Protein AF-A0A957UE84-F1 (afdb_monomer_lite)

Sequence (310 aa):
LLVNVYIRGSLPEALAQALLPWVLWSARRVLTRPRPTGYVVVVALTLGGLALTHSLTLMLFVPYLAVYVAVIWWTNGHARPSLRWMLGALLAAMGISAFFWLPMLFDRQFLSDAAFATARFGWLPDNVWRWDNFLDPNFLYGYDFMRPVQLGLLQMLLAVAGFFVARRFDAEWLFFAISALGALGFIGAWSLPIWQSNEVLTVVQFPWRLLSVASLSLAMLTAGLALPVKRQPANWLIAAALIVLIVIAQRPRLAEIETFSDATVRVDAPMLAQAEVAKGVLTSDAASSVEEFRPRWAAGDLALEQQPQM

Radius of gyration: 23.24 Å; chains: 1; bounding box: 58×45×73 Å

Structure (mmCIF, N/CA/C/O backbone):
data_AF-A0A957UE84-F1
#
_entry.id   AF-A0A957UE84-F1
#
loop_
_atom_site.group_PDB
_atom_site.id
_atom_site.type_symbol
_atom_site.label_atom_id
_atom_site.label_alt_id
_atom_site.label_comp_id
_atom_site.label_asym_id
_atom_site.label_entity_id
_atom_site.label_seq_id
_atom_site.pdbx_PDB_ins_code
_atom_site.Cartn_x
_atom_site.Cartn_y
_atom_site.Cartn_z
_atom_site.occupancy
_atom_site.B_iso_or_equiv
_atom_site.auth_seq_id
_atom_site.auth_comp_id
_atom_site.auth_asym_id
_atom_site.auth_atom_id
_atom_site.pdbx_PDB_model_num
ATOM 1 N N . LEU A 1 1 ? 2.722 -9.138 -1.257 1.00 80.38 1 LEU A N 1
ATOM 2 C CA . LEU A 1 1 ? 3.892 -9.699 -0.545 1.00 80.38 1 LEU A CA 1
ATOM 3 C C . LEU A 1 1 ? 4.534 -10.852 -1.306 1.00 80.38 1 LEU A C 1
ATOM 5 O O . LEU A 1 1 ? 5.660 -10.681 -1.743 1.00 80.38 1 LEU A O 1
ATOM 9 N N . LEU A 1 2 ? 3.858 -11.985 -1.524 1.00 88.00 2 LEU A N 1
ATOM 10 C CA . LEU A 1 2 ? 4.511 -13.158 -2.126 1.00 88.00 2 LEU A CA 1
ATOM 11 C C . LEU A 1 2 ? 4.952 -12.950 -3.584 1.00 88.00 2 LEU A C 1
ATOM 13 O O . LEU A 1 2 ? 6.063 -13.335 -3.923 1.00 88.00 2 LEU A O 1
ATOM 17 N N . VAL A 1 3 ? 4.175 -12.229 -4.401 1.00 88.12 3 VAL A N 1
ATOM 18 C CA . VAL A 1 3 ? 4.611 -11.798 -5.748 1.00 88.12 3 VAL A CA 1
ATOM 19 C C . VAL A 1 3 ? 5.893 -10.955 -5.676 1.00 88.12 3 VAL A C 1
ATOM 21 O O . VAL A 1 3 ? 6.800 -11.125 -6.485 1.00 88.12 3 VAL A O 1
ATOM 24 N N . ASN A 1 4 ? 6.016 -10.081 -4.670 1.00 89.19 4 ASN A N 1
ATOM 25 C CA . ASN A 1 4 ? 7.204 -9.242 -4.509 1.00 89.19 4 ASN A CA 1
ATOM 26 C C . ASN A 1 4 ? 8.443 -10.073 -4.169 1.00 89.19 4 ASN A C 1
ATOM 28 O O . ASN A 1 4 ? 9.510 -9.768 -4.680 1.00 89.19 4 ASN A O 1
ATOM 32 N N . VAL A 1 5 ? 8.306 -11.130 -3.366 1.00 89.44 5 VAL A N 1
ATOM 33 C CA . VAL A 1 5 ? 9.432 -11.993 -2.980 1.00 89.44 5 VAL A CA 1
ATOM 34 C C . VAL A 1 5 ? 9.797 -12.975 -4.095 1.00 89.44 5 VAL A C 1
ATOM 36 O O . VAL A 1 5 ? 10.956 -13.036 -4.484 1.00 89.44 5 VAL A O 1
ATOM 39 N N . TYR A 1 6 ? 8.819 -13.716 -4.621 1.00 86.38 6 TYR A N 1
ATOM 40 C CA . TYR A 1 6 ? 9.075 -14.894 -5.458 1.00 86.38 6 TYR A CA 1
ATOM 41 C C . TYR A 1 6 ? 9.053 -14.629 -6.964 1.00 86.38 6 TYR A C 1
ATOM 43 O O . TYR A 1 6 ? 9.713 -15.351 -7.699 1.00 86.38 6 TYR A O 1
ATOM 51 N N . ILE A 1 7 ? 8.314 -13.618 -7.430 1.00 86.94 7 ILE A N 1
ATOM 52 C CA . ILE A 1 7 ? 8.243 -13.279 -8.862 1.00 86.94 7 ILE A CA 1
ATOM 53 C C . ILE A 1 7 ? 9.162 -12.107 -9.177 1.00 86.94 7 ILE A C 1
ATOM 55 O O . ILE A 1 7 ? 9.925 -12.134 -10.135 1.00 86.94 7 ILE A O 1
ATOM 59 N N . ARG A 1 8 ? 9.088 -11.049 -8.366 1.00 87.62 8 ARG A N 1
ATOM 60 C CA . ARG A 1 8 ? 9.762 -9.782 -8.673 1.00 87.62 8 ARG A CA 1
ATOM 61 C C . ARG A 1 8 ? 11.132 -9.618 -8.024 1.00 87.62 8 ARG A C 1
ATOM 63 O O . ARG A 1 8 ? 11.826 -8.675 -8.382 1.00 87.62 8 ARG A O 1
ATOM 70 N N . GLY A 1 9 ? 11.475 -10.416 -7.010 1.00 88.81 9 GLY A N 1
ATOM 71 C CA . GLY A 1 9 ? 12.673 -10.181 -6.191 1.00 88.81 9 GLY A CA 1
ATOM 72 C C . GLY A 1 9 ? 12.712 -8.795 -5.518 1.00 88.81 9 GLY A C 1
ATOM 73 O O . GLY A 1 9 ? 13.768 -8.315 -5.116 1.00 88.81 9 GLY A O 1
ATOM 74 N N . SER A 1 10 ? 11.565 -8.122 -5.385 1.00 91.56 10 SER A N 1
ATOM 75 C CA . SER A 1 10 ? 11.426 -6.781 -4.815 1.00 91.56 10 SER A CA 1
ATOM 76 C C . SER A 1 10 ? 11.352 -6.844 -3.286 1.00 91.56 10 SER A C 1
ATOM 78 O O . SER A 1 10 ? 10.321 -6.570 -2.662 1.00 91.56 10 SER A O 1
ATOM 80 N N . LEU A 1 11 ? 12.479 -7.215 -2.673 1.00 94.19 11 LEU A N 1
ATOM 81 C CA . LEU A 1 11 ? 12.649 -7.235 -1.217 1.00 94.19 11 LEU A CA 1
ATOM 82 C C . LEU A 1 11 ? 12.322 -5.887 -0.548 1.00 94.19 11 LEU A C 1
ATOM 84 O O . LEU A 1 11 ? 11.650 -5.913 0.487 1.00 94.19 11 LEU A O 1
ATOM 88 N N . PRO A 1 12 ? 12.695 -4.716 -1.116 1.00 94.69 12 PRO A N 1
ATOM 89 C CA . PRO A 1 12 ? 12.381 -3.440 -0.480 1.00 94.69 12 PRO A CA 1
ATOM 90 C C . PRO A 1 12 ? 10.869 -3.169 -0.416 1.00 94.69 12 PRO A C 1
ATOM 92 O O . PRO A 1 12 ? 10.359 -2.740 0.619 1.00 94.69 12 PRO A O 1
ATOM 95 N N . GLU A 1 13 ? 10.115 -3.508 -1.470 1.00 94.56 13 GLU A N 1
ATOM 96 C CA . GLU A 1 13 ? 8.652 -3.368 -1.480 1.00 94.56 13 GLU A CA 1
ATOM 97 C C . GLU A 1 13 ? 7.973 -4.367 -0.525 1.00 94.56 13 GLU A C 1
ATOM 99 O O . GLU A 1 13 ? 6.988 -4.028 0.135 1.00 94.56 13 GLU A O 1
ATOM 104 N N . ALA A 1 14 ? 8.501 -5.591 -0.409 1.00 94.56 14 ALA A N 1
ATOM 105 C CA . ALA A 1 14 ? 8.006 -6.585 0.545 1.00 94.56 14 ALA A CA 1
ATOM 106 C C . ALA A 1 14 ? 8.213 -6.142 2.006 1.00 94.56 14 ALA A C 1
ATOM 108 O O . ALA A 1 14 ? 7.286 -6.247 2.813 1.00 94.56 14 ALA A O 1
ATOM 109 N N . LEU A 1 15 ? 9.392 -5.602 2.333 1.00 95.69 15 LEU A N 1
ATOM 110 C CA . LEU A 1 15 ? 9.693 -5.070 3.664 1.00 95.69 15 LEU A CA 1
ATOM 111 C C . LEU A 1 15 ? 8.829 -3.843 3.984 1.00 95.69 15 LEU A C 1
ATOM 113 O O . LEU A 1 15 ? 8.244 -3.769 5.063 1.00 95.69 15 LEU A O 1
ATOM 117 N N . ALA A 1 16 ? 8.662 -2.935 3.021 1.00 96.50 16 ALA A N 1
ATOM 118 C CA . ALA A 1 16 ? 7.749 -1.803 3.133 1.00 96.50 16 ALA A CA 1
ATOM 119 C C . ALA A 1 16 ? 6.309 -2.250 3.445 1.00 96.50 16 ALA A C 1
ATOM 121 O O . ALA A 1 16 ? 5.672 -1.718 4.356 1.00 96.50 16 ALA A O 1
ATOM 122 N N . GLN A 1 17 ? 5.804 -3.275 2.748 1.00 95.00 17 GLN A N 1
ATOM 123 C CA . GLN A 1 17 ? 4.467 -3.823 2.995 1.00 95.00 17 GLN A CA 1
ATOM 124 C C . GLN A 1 17 ? 4.330 -4.410 4.413 1.00 95.00 17 GLN A C 1
ATOM 126 O O . GLN A 1 17 ? 3.284 -4.251 5.044 1.00 95.00 17 GLN A O 1
ATOM 131 N N . ALA A 1 18 ? 5.383 -5.041 4.943 1.00 95.12 18 ALA A N 1
ATOM 132 C CA . ALA A 1 18 ? 5.395 -5.584 6.303 1.00 95.12 18 ALA A CA 1
ATOM 133 C C . ALA A 1 18 ? 5.348 -4.498 7.397 1.00 95.12 18 ALA A C 1
ATOM 135 O O . ALA A 1 18 ? 4.885 -4.774 8.505 1.00 95.12 18 ALA A O 1
ATOM 136 N N . LEU A 1 19 ? 5.781 -3.266 7.100 1.00 97.38 19 LEU A N 1
ATOM 137 C CA . LEU A 1 19 ? 5.758 -2.138 8.040 1.00 97.38 19 LEU A CA 1
ATOM 138 C C . LEU A 1 19 ? 4.378 -1.471 8.162 1.00 97.38 19 LEU A C 1
ATOM 140 O O . LEU A 1 19 ? 4.070 -0.913 9.217 1.00 97.38 19 LEU A O 1
ATOM 144 N N . LEU A 1 20 ? 3.521 -1.549 7.137 1.00 97.56 20 LEU A N 1
ATOM 145 C CA . LEU A 1 20 ? 2.236 -0.826 7.105 1.00 97.56 20 LEU A CA 1
ATOM 146 C C . LEU A 1 20 ? 1.313 -1.107 8.312 1.00 97.56 20 LEU A C 1
ATOM 148 O O . LEU A 1 20 ? 0.784 -0.144 8.882 1.00 97.56 20 LEU A O 1
ATOM 152 N N . PRO A 1 21 ? 1.129 -2.368 8.772 1.00 97.38 21 PRO A N 1
ATOM 153 C CA . PRO A 1 21 ? 0.309 -2.650 9.952 1.00 97.38 21 PRO A CA 1
ATOM 154 C C . PRO A 1 21 ? 0.849 -1.983 11.223 1.00 97.38 21 PRO A C 1
ATOM 156 O O . PRO A 1 21 ? 0.071 -1.489 12.042 1.00 97.38 21 PRO A O 1
ATOM 159 N N . TRP A 1 22 ? 2.175 -1.928 11.379 1.00 98.12 22 TRP A N 1
ATOM 160 C CA . TRP A 1 22 ? 2.825 -1.314 12.538 1.00 98.12 22 TRP A CA 1
ATOM 161 C C . TRP A 1 22 ? 2.639 0.198 12.557 1.00 98.12 22 TRP A C 1
ATOM 163 O O . TRP A 1 22 ? 2.403 0.763 13.630 1.00 98.12 22 TRP A O 1
ATOM 173 N N . VAL A 1 23 ? 2.659 0.840 11.385 1.00 98.19 23 VAL A N 1
ATOM 174 C CA . VAL A 1 23 ? 2.350 2.268 11.267 1.00 98.19 23 VAL A CA 1
ATOM 175 C C . VAL A 1 23 ? 0.908 2.541 11.698 1.00 98.19 23 VAL A C 1
ATOM 177 O O . VAL A 1 23 ? 0.697 3.377 12.572 1.00 98.19 23 VAL A O 1
ATOM 180 N N . LEU A 1 24 ? -0.093 1.821 11.168 1.00 97.94 24 LEU A N 1
ATOM 181 C CA . LEU A 1 24 ? -1.496 2.058 11.557 1.00 97.94 24 LEU A CA 1
ATOM 182 C C . LEU A 1 24 ? -1.752 1.779 13.037 1.00 97.94 24 LEU A C 1
ATOM 184 O O . LEU A 1 24 ? -2.454 2.541 13.708 1.00 97.94 24 LEU A O 1
ATOM 188 N N . TRP A 1 25 ? -1.196 0.681 13.550 1.00 98.12 25 TRP A N 1
ATOM 189 C CA . TRP A 1 25 ? -1.349 0.303 14.948 1.00 98.12 25 TRP A CA 1
ATOM 190 C C . TRP A 1 25 ? -0.765 1.371 15.873 1.00 98.12 25 TRP A C 1
ATOM 192 O O . TRP A 1 25 ? -1.454 1.846 16.780 1.00 98.12 25 TRP A O 1
ATOM 202 N N . SER A 1 26 ? 0.482 1.781 15.636 1.00 98.44 26 SER A N 1
ATOM 203 C CA . SER A 1 26 ? 1.148 2.789 16.461 1.00 98.44 26 SER A CA 1
ATOM 204 C C . SER A 1 26 ? 0.497 4.164 16.301 1.00 98.44 26 SER A C 1
ATOM 206 O O . SER A 1 26 ? 0.241 4.822 17.309 1.00 98.44 26 SER A O 1
ATOM 208 N N . ALA A 1 27 ? 0.090 4.549 15.087 1.00 98.25 27 ALA A N 1
ATOM 209 C CA . ALA A 1 27 ? -0.622 5.800 14.846 1.00 98.25 27 ALA A CA 1
ATOM 210 C C . ALA A 1 27 ? -1.955 5.860 15.611 1.00 98.25 27 ALA A C 1
ATOM 212 O O . ALA A 1 27 ? -2.239 6.837 16.309 1.00 98.25 27 ALA A O 1
ATOM 213 N N . ARG A 1 28 ? -2.741 4.776 15.587 1.00 98.00 28 ARG A N 1
ATOM 214 C CA . ARG A 1 28 ? -3.966 4.672 16.395 1.00 98.00 28 ARG A CA 1
ATOM 215 C C . ARG A 1 28 ? -3.670 4.827 17.884 1.00 98.00 28 ARG A C 1
ATOM 217 O O . ARG A 1 28 ? -4.418 5.498 18.596 1.00 98.00 28 ARG A O 1
ATOM 224 N N . ARG A 1 29 ? -2.593 4.216 18.384 1.00 97.94 29 ARG A N 1
ATOM 225 C CA . ARG A 1 29 ? -2.194 4.329 19.797 1.00 97.94 29 ARG A CA 1
ATOM 226 C C . ARG A 1 29 ? -1.776 5.751 20.166 1.00 97.94 29 ARG A C 1
ATOM 228 O O . ARG A 1 29 ? -2.156 6.193 21.247 1.00 97.94 29 ARG A O 1
ATOM 235 N N . VAL A 1 30 ? -1.089 6.474 19.280 1.00 98.12 30 VAL A N 1
ATOM 236 C CA . VAL A 1 30 ? -0.771 7.900 19.474 1.00 98.12 30 VAL A CA 1
ATOM 237 C C . VAL A 1 30 ? -2.042 8.733 19.645 1.00 98.12 30 VAL A C 1
ATOM 239 O O . VAL A 1 30 ? -2.097 9.604 20.510 1.00 98.12 30 VAL A O 1
ATOM 242 N N . LEU A 1 31 ? -3.083 8.431 18.866 1.00 97.50 31 LEU A N 1
ATOM 243 C CA . LEU A 1 31 ? -4.334 9.191 18.883 1.00 97.50 31 LEU A CA 1
ATOM 244 C C . LEU A 1 31 ? -5.251 8.872 20.070 1.00 97.50 31 LEU A C 1
ATOM 246 O O . LEU A 1 31 ? -6.055 9.716 20.456 1.00 97.50 31 LEU A O 1
ATOM 250 N N . THR A 1 32 ? -5.142 7.669 20.641 1.00 96.44 32 THR A N 1
ATOM 251 C CA . THR A 1 32 ? -6.125 7.133 21.602 1.00 96.44 32 THR A CA 1
ATOM 252 C C . THR A 1 32 ? -5.588 6.923 23.016 1.00 96.44 32 THR A C 1
ATOM 254 O O . THR A 1 32 ? -6.375 6.768 23.950 1.00 96.44 32 THR A O 1
ATOM 257 N N . ARG A 1 33 ? -4.264 6.881 23.222 1.00 95.00 33 ARG A N 1
ATOM 258 C CA . ARG A 1 33 ? -3.672 6.651 24.550 1.00 95.00 33 ARG A CA 1
ATOM 259 C C . ARG A 1 33 ? -3.328 7.970 25.256 1.00 95.00 33 ARG A C 1
ATOM 261 O O . ARG A 1 33 ? -2.752 8.850 24.626 1.00 95.00 33 ARG A O 1
ATOM 268 N N . PRO A 1 34 ? -3.548 8.078 26.585 1.00 89.06 34 PRO A N 1
ATOM 269 C CA . PRO A 1 34 ? -3.196 9.281 27.351 1.00 89.06 34 PRO A CA 1
ATOM 270 C C . PRO A 1 34 ? -1.700 9.632 27.348 1.00 89.06 34 PRO A C 1
ATOM 272 O O . PRO A 1 34 ? -1.338 10.800 27.439 1.00 89.06 34 PRO A O 1
ATOM 275 N N . ARG A 1 35 ? -0.819 8.623 27.263 1.00 92.38 35 ARG A N 1
ATOM 276 C CA . ARG A 1 35 ? 0.645 8.784 27.236 1.00 92.38 35 ARG A CA 1
ATOM 277 C C . ARG A 1 35 ? 1.217 8.125 25.971 1.00 92.38 35 ARG A C 1
ATOM 279 O O . ARG A 1 35 ? 1.536 6.937 26.015 1.00 92.38 35 ARG A O 1
ATOM 286 N N . PRO A 1 36 ? 1.304 8.851 24.839 1.00 95.69 36 PRO A N 1
ATOM 287 C CA . PRO A 1 36 ? 1.620 8.253 23.543 1.00 95.69 36 PRO A CA 1
ATOM 288 C C . PRO A 1 36 ? 3.119 8.182 23.203 1.00 95.69 36 PRO A C 1
ATOM 290 O O . PRO A 1 36 ? 3.454 7.741 22.109 1.00 95.69 36 PRO A O 1
ATOM 293 N N . THR A 1 37 ? 4.025 8.594 24.098 1.00 94.75 37 THR A N 1
ATOM 294 C CA . THR A 1 37 ? 5.460 8.796 23.800 1.00 94.75 37 THR A CA 1
ATOM 295 C C . THR A 1 37 ? 6.145 7.582 23.170 1.00 94.75 37 THR A C 1
ATOM 297 O O . THR A 1 37 ? 6.804 7.723 22.145 1.00 94.75 37 THR A O 1
ATOM 300 N N . GLY A 1 38 ? 5.940 6.377 23.709 1.00 96.88 38 GLY A N 1
ATOM 301 C CA . GLY A 1 38 ? 6.498 5.155 23.115 1.00 96.88 38 GLY A CA 1
ATOM 302 C C . GLY A 1 38 ? 5.969 4.886 21.702 1.00 96.88 38 GLY A C 1
ATOM 303 O O . GLY A 1 38 ? 6.720 4.487 20.820 1.00 96.88 38 GLY A O 1
ATOM 304 N N . TYR A 1 39 ? 4.691 5.173 21.449 1.00 97.88 39 TYR A N 1
ATOM 305 C CA . TYR A 1 39 ? 4.081 4.973 20.133 1.00 97.88 39 TYR A CA 1
ATOM 306 C C . TYR A 1 39 ? 4.516 6.025 19.112 1.00 97.88 39 TYR A C 1
ATOM 308 O O . TYR A 1 39 ? 4.598 5.700 17.934 1.00 97.88 39 TYR A O 1
ATOM 316 N N . VAL A 1 40 ? 4.847 7.246 19.549 1.00 98.06 40 VAL A N 1
ATOM 317 C CA . VAL A 1 40 ? 5.462 8.277 18.693 1.00 98.06 40 VAL A CA 1
ATOM 318 C C . VAL A 1 40 ? 6.784 7.768 18.121 1.00 98.06 40 VAL A C 1
ATOM 320 O O . VAL A 1 40 ? 7.013 7.900 16.922 1.00 98.06 40 VAL A O 1
ATOM 323 N N . VAL A 1 41 ? 7.611 7.118 18.947 1.00 98.06 41 VAL A N 1
ATOM 324 C CA . VAL A 1 41 ? 8.867 6.499 18.494 1.00 98.06 41 VAL A CA 1
ATOM 325 C C . VAL A 1 41 ? 8.591 5.380 17.491 1.00 98.06 41 VAL A C 1
ATOM 327 O O . VAL A 1 41 ? 9.233 5.333 16.447 1.00 98.06 41 VAL A O 1
ATOM 330 N N . VAL A 1 42 ? 7.603 4.514 17.746 1.00 98.31 42 VAL A N 1
ATOM 331 C CA . VAL A 1 42 ? 7.256 3.443 16.794 1.00 98.31 42 VAL A CA 1
ATOM 332 C C . VAL A 1 42 ? 6.763 4.011 15.461 1.00 98.31 42 VAL A C 1
ATOM 334 O O . VAL A 1 42 ? 7.211 3.537 14.421 1.00 98.31 42 VAL A O 1
ATOM 337 N N . VAL A 1 43 ? 5.904 5.039 15.458 1.00 98.38 43 VAL A N 1
ATOM 338 C CA . VAL A 1 43 ? 5.479 5.718 14.219 1.00 98.38 43 VAL A CA 1
ATOM 339 C C . VAL A 1 43 ? 6.695 6.292 13.491 1.00 98.38 43 VAL A C 1
ATOM 341 O O . VAL A 1 43 ? 6.854 6.037 12.302 1.00 98.38 43 VAL A O 1
ATOM 344 N N . ALA A 1 44 ? 7.575 7.006 14.200 1.00 98.25 44 ALA A N 1
ATOM 345 C CA . ALA A 1 44 ? 8.762 7.621 13.612 1.00 98.25 44 ALA A CA 1
ATOM 346 C C . ALA A 1 44 ? 9.694 6.586 12.960 1.00 98.25 44 ALA A C 1
ATOM 348 O O . ALA A 1 44 ? 10.104 6.758 11.814 1.00 98.25 44 ALA A O 1
ATOM 349 N N . LEU A 1 45 ? 9.975 5.481 13.659 1.00 98.31 45 LEU A N 1
ATOM 350 C CA . LEU A 1 45 ? 10.844 4.412 13.163 1.00 98.31 45 LEU A CA 1
ATOM 351 C C . LEU A 1 45 ? 10.204 3.613 12.025 1.00 98.31 45 LEU A C 1
ATOM 353 O O . LEU A 1 45 ? 10.885 3.278 11.063 1.00 98.31 45 LEU A O 1
ATOM 357 N N . THR A 1 46 ? 8.907 3.312 12.103 1.00 97.88 46 THR A N 1
ATOM 358 C CA . THR A 1 46 ? 8.225 2.512 11.070 1.00 97.88 46 THR A CA 1
ATOM 359 C C . THR A 1 46 ? 7.946 3.316 9.803 1.00 97.88 46 THR A C 1
ATOM 361 O O . THR A 1 46 ? 8.136 2.781 8.716 1.00 97.88 46 THR A O 1
ATOM 364 N N . LEU A 1 47 ? 7.577 4.599 9.903 1.00 97.44 47 LEU A N 1
ATOM 365 C CA . LEU A 1 47 ? 7.454 5.484 8.737 1.00 97.44 47 LEU A CA 1
ATOM 366 C C . LEU A 1 47 ? 8.811 5.892 8.163 1.00 97.44 47 LEU A C 1
ATOM 368 O O . LEU A 1 47 ? 8.959 5.918 6.945 1.00 97.44 47 LEU A O 1
ATOM 372 N N . GLY A 1 48 ? 9.805 6.172 9.011 1.00 97.50 48 GLY A N 1
ATOM 373 C CA . GLY A 1 48 ? 11.178 6.406 8.562 1.00 97.50 48 GLY A CA 1
ATOM 374 C C . GLY A 1 48 ? 11.739 5.171 7.855 1.00 97.50 48 GLY A C 1
ATOM 375 O O . GLY A 1 48 ? 12.253 5.270 6.747 1.00 97.50 48 GLY A O 1
ATOM 376 N N . GLY A 1 49 ? 11.536 3.984 8.431 1.00 97.25 49 GLY A N 1
ATOM 377 C CA . GLY A 1 49 ? 11.862 2.709 7.796 1.00 97.25 49 GLY A CA 1
ATOM 378 C C . GLY A 1 49 ? 11.101 2.490 6.487 1.00 97.25 49 GLY A C 1
ATOM 379 O O . GLY A 1 49 ? 11.686 2.034 5.512 1.00 97.25 49 GLY A O 1
ATOM 380 N N . LEU A 1 50 ? 9.824 2.875 6.409 1.00 96.88 50 LEU A N 1
ATOM 381 C CA . LEU A 1 50 ? 9.053 2.812 5.165 1.00 96.88 50 LEU A CA 1
ATOM 382 C C . LEU A 1 50 ? 9.665 3.709 4.076 1.00 96.88 50 LEU A C 1
ATOM 384 O O . LEU A 1 50 ? 9.793 3.275 2.933 1.00 96.88 50 LEU A O 1
ATOM 388 N N . ALA A 1 51 ? 10.097 4.922 4.439 1.00 96.19 51 ALA A N 1
ATOM 389 C CA . ALA A 1 51 ? 10.782 5.844 3.532 1.00 96.19 51 ALA A CA 1
ATOM 390 C C . ALA A 1 51 ? 12.097 5.261 2.999 1.00 96.19 51 ALA A C 1
ATOM 392 O O . ALA A 1 51 ? 12.353 5.334 1.800 1.00 96.19 51 ALA A O 1
ATOM 393 N N . LEU A 1 52 ? 12.890 4.650 3.883 1.00 96.06 52 LEU A N 1
ATOM 394 C CA . LEU A 1 52 ? 14.191 4.057 3.556 1.00 96.06 52 LEU A CA 1
ATOM 395 C C . LEU A 1 52 ? 14.086 2.721 2.806 1.00 96.06 52 LEU A C 1
ATOM 397 O O . LEU A 1 52 ? 15.051 2.296 2.182 1.00 96.06 52 LEU A O 1
ATOM 401 N N . THR A 1 53 ? 12.938 2.044 2.877 1.00 95.62 53 THR A N 1
ATOM 402 C CA . THR A 1 53 ? 12.726 0.752 2.209 1.00 95.62 53 THR A CA 1
ATOM 403 C C . THR A 1 53 ? 12.099 0.921 0.838 1.00 95.62 53 THR A C 1
ATOM 405 O O . THR A 1 53 ? 12.605 0.373 -0.133 1.00 95.62 53 THR A O 1
ATOM 408 N N . HIS A 1 54 ? 11.004 1.672 0.716 1.00 95.31 54 HIS A N 1
ATOM 409 C CA . HIS A 1 54 ? 10.346 1.848 -0.576 1.00 95.31 54 HIS A CA 1
ATOM 410 C C . HIS A 1 54 ? 9.554 3.161 -0.627 1.00 95.31 54 HIS A C 1
ATOM 412 O O . HIS A 1 54 ? 8.384 3.224 -0.231 1.00 95.31 54 HIS A O 1
ATOM 418 N N . SER A 1 55 ? 10.179 4.207 -1.176 1.00 93.31 55 SER A N 1
ATOM 419 C CA . SER A 1 55 ? 9.609 5.560 -1.305 1.00 93.31 55 SER A CA 1
ATOM 420 C C . SER A 1 55 ? 8.269 5.584 -2.049 1.00 93.31 55 SER A C 1
ATOM 422 O O . SER A 1 55 ? 7.358 6.317 -1.668 1.00 93.31 55 SER A O 1
ATOM 424 N N . LEU A 1 56 ? 8.096 4.718 -3.050 1.00 93.94 56 LEU A N 1
ATOM 425 C CA . LEU A 1 56 ? 6.832 4.555 -3.770 1.00 93.94 56 LEU A CA 1
ATOM 426 C C . LEU A 1 56 ? 5.705 4.004 -2.885 1.00 93.94 56 LEU A C 1
ATOM 428 O O . LEU A 1 56 ? 4.570 4.470 -2.973 1.00 93.94 56 LEU A O 1
ATOM 432 N N . THR A 1 57 ? 6.001 3.040 -2.006 1.00 96.31 57 THR A N 1
ATOM 433 C CA . THR A 1 57 ? 4.987 2.513 -1.075 1.00 96.31 57 THR A CA 1
ATOM 434 C C . THR A 1 57 ? 4.624 3.575 -0.049 1.00 96.31 57 THR A C 1
ATOM 436 O O . THR A 1 57 ? 3.443 3.741 0.247 1.00 96.31 57 THR A O 1
ATOM 439 N N . LEU A 1 58 ? 5.611 4.335 0.446 1.00 96.44 58 LEU A N 1
ATOM 440 C CA . LEU A 1 58 ? 5.357 5.491 1.304 1.00 96.44 58 LEU A CA 1
ATOM 441 C C . LEU A 1 58 ? 4.419 6.489 0.615 1.00 96.44 58 LEU A C 1
ATOM 443 O O . LEU A 1 58 ? 3.403 6.855 1.197 1.00 96.44 58 LEU A O 1
ATOM 447 N N . MET A 1 59 ? 4.718 6.883 -0.625 1.00 95.62 59 MET A N 1
ATOM 448 C CA . MET A 1 59 ? 3.919 7.853 -1.379 1.00 95.62 59 MET A CA 1
ATOM 449 C C . MET A 1 59 ? 2.453 7.424 -1.508 1.00 95.62 59 MET A C 1
ATOM 451 O O . MET A 1 59 ? 1.557 8.228 -1.261 1.00 95.62 59 MET A O 1
ATOM 455 N N . LEU A 1 60 ? 2.200 6.153 -1.840 1.00 96.62 60 LEU A N 1
ATOM 456 C CA . LEU A 1 60 ? 0.841 5.606 -1.939 1.00 96.62 60 LEU A CA 1
ATOM 457 C C . LEU A 1 60 ? 0.155 5.468 -0.570 1.00 96.62 60 LEU A C 1
ATOM 459 O O . LEU A 1 60 ? -1.068 5.561 -0.471 1.00 96.62 60 LEU A O 1
ATOM 463 N N . PHE A 1 61 ? 0.926 5.246 0.495 1.00 97.81 61 PHE A N 1
ATOM 464 C CA . PHE A 1 61 ? 0.404 5.020 1.839 1.00 97.81 61 PHE A CA 1
ATOM 465 C C . PHE A 1 61 ? 0.139 6.310 2.630 1.00 97.81 61 PHE A C 1
ATOM 467 O O . PHE A 1 61 ? -0.750 6.321 3.475 1.00 97.81 61 PHE A O 1
ATOM 474 N N . VAL A 1 62 ? 0.847 7.411 2.364 1.00 96.31 62 VAL A N 1
ATOM 475 C CA . VAL A 1 62 ? 0.629 8.710 3.033 1.00 96.31 62 VAL A CA 1
ATOM 476 C C . VAL A 1 62 ? -0.825 9.203 2.949 1.00 96.31 62 VAL A C 1
ATOM 478 O O . VAL A 1 62 ? -1.378 9.510 4.008 1.00 96.31 62 VAL A O 1
ATOM 481 N N . PRO A 1 63 ? -1.496 9.259 1.776 1.00 97.00 63 PRO A N 1
ATOM 482 C CA . PRO A 1 63 ? -2.896 9.683 1.724 1.00 97.00 63 PRO A CA 1
ATOM 483 C C . PRO A 1 63 ? -3.816 8.717 2.483 1.00 97.00 63 PRO A C 1
ATOM 485 O O . PRO A 1 63 ? -4.717 9.156 3.196 1.00 97.00 63 PRO A O 1
ATOM 488 N N . TYR A 1 64 ? -3.545 7.410 2.414 1.00 98.31 64 TYR A N 1
ATOM 489 C CA . TYR A 1 64 ? -4.267 6.401 3.189 1.00 98.31 64 TYR A CA 1
ATOM 490 C C . TYR A 1 64 ? -4.123 6.643 4.704 1.00 98.31 64 TYR A C 1
ATOM 492 O O . TYR A 1 64 ? -5.115 6.653 5.436 1.00 98.31 64 TYR A O 1
ATOM 500 N N . LEU A 1 65 ? -2.897 6.885 5.181 1.00 98.56 65 LEU A N 1
ATOM 501 C CA . LEU A 1 65 ? -2.603 7.163 6.585 1.00 98.56 65 LEU A CA 1
ATOM 502 C C . LEU A 1 65 ? -3.244 8.474 7.046 1.00 98.56 65 LEU A C 1
ATOM 504 O O . LEU A 1 65 ? -3.790 8.517 8.144 1.00 98.56 65 LEU A O 1
ATOM 508 N N . ALA A 1 66 ? -3.207 9.524 6.224 1.00 98.38 66 ALA A N 1
ATOM 509 C CA . ALA A 1 66 ? -3.810 10.814 6.549 1.00 98.38 66 ALA A CA 1
ATOM 510 C C . ALA A 1 66 ? -5.323 10.683 6.782 1.00 98.38 66 ALA A C 1
ATOM 512 O O . ALA A 1 66 ? -5.834 11.159 7.799 1.00 98.38 66 ALA A O 1
ATOM 513 N N . VAL A 1 67 ? -6.027 9.971 5.893 1.00 98.50 67 VAL A N 1
ATOM 514 C CA . VAL A 1 67 ? -7.466 9.706 6.049 1.00 98.50 67 VAL A CA 1
ATOM 515 C C . VAL A 1 67 ? -7.729 8.825 7.273 1.00 98.50 67 VAL A C 1
ATOM 517 O O . VAL A 1 67 ? -8.624 9.136 8.057 1.00 98.50 67 VAL A O 1
ATOM 520 N N . TYR A 1 68 ? -6.930 7.778 7.503 1.00 98.56 68 TYR A N 1
ATOM 521 C CA . TYR A 1 68 ? -7.067 6.942 8.701 1.00 98.56 68 TYR A CA 1
ATOM 522 C C . TYR A 1 68 ? -6.891 7.748 9.996 1.00 98.56 68 TYR A C 1
ATOM 524 O O . TYR A 1 68 ? -7.714 7.657 10.907 1.00 98.56 68 TYR A O 1
ATOM 532 N N . VAL A 1 69 ? -5.844 8.577 10.074 1.00 98.44 69 VAL A N 1
ATOM 533 C CA . VAL A 1 69 ? -5.586 9.474 11.210 1.00 98.44 69 VAL A CA 1
ATOM 534 C C . VAL A 1 69 ? -6.766 10.413 11.428 1.00 98.44 69 VAL A C 1
ATOM 536 O O . VAL A 1 69 ? -7.200 10.562 12.569 1.00 98.44 69 VAL A O 1
ATOM 539 N N . ALA A 1 70 ? -7.324 10.991 10.360 1.00 98.38 70 ALA A N 1
ATOM 540 C CA . ALA A 1 70 ? -8.501 11.849 10.447 1.00 98.38 70 ALA A CA 1
ATOM 541 C C . ALA A 1 70 ? -9.722 11.095 11.001 1.00 98.38 70 ALA A C 1
ATOM 543 O O . ALA A 1 70 ? -10.355 11.580 11.937 1.00 98.38 70 ALA A O 1
ATOM 544 N N . VAL A 1 71 ? -10.010 9.888 10.502 1.00 98.25 71 VAL A N 1
ATOM 545 C CA . VAL A 1 71 ? -11.126 9.045 10.974 1.00 98.25 71 VAL A CA 1
ATOM 546 C C . VAL A 1 71 ? -10.973 8.691 12.456 1.00 98.25 71 VAL A C 1
ATOM 548 O O . VAL A 1 71 ? -11.919 8.844 13.236 1.00 98.25 71 VAL A O 1
ATOM 551 N N . ILE A 1 72 ? -9.786 8.249 12.880 1.00 98.06 72 ILE A N 1
ATOM 552 C CA . ILE A 1 72 ? -9.534 7.896 14.283 1.00 98.06 72 ILE A CA 1
ATOM 553 C C . ILE A 1 72 ? -9.596 9.137 15.173 1.00 98.06 72 ILE A C 1
ATOM 555 O O . ILE A 1 72 ? -10.223 9.101 16.228 1.00 98.06 72 ILE A O 1
ATOM 559 N N . TRP A 1 73 ? -8.992 10.249 14.763 1.00 97.69 73 TRP A N 1
ATOM 560 C CA . TRP A 1 73 ? -9.035 11.493 15.528 1.00 97.69 73 TRP A CA 1
ATOM 561 C C . TRP A 1 73 ? -10.472 12.006 15.702 1.00 97.69 73 TRP A C 1
ATOM 563 O O . TRP A 1 73 ? -10.859 12.364 16.819 1.00 97.69 73 TRP A O 1
ATOM 573 N N . TRP A 1 74 ? -11.280 11.951 14.637 1.00 97.00 74 TRP A N 1
ATOM 574 C CA . TRP A 1 74 ? -12.676 12.392 14.650 1.00 97.00 74 TRP A CA 1
ATOM 575 C C . TRP A 1 74 ? -13.551 11.527 15.563 1.00 97.00 74 TRP A C 1
ATOM 577 O O . TRP A 1 74 ? -14.340 12.010 16.373 1.00 97.00 74 TRP A O 1
ATOM 587 N N . THR A 1 75 ? -13.365 10.212 15.510 1.00 95.75 75 THR A N 1
ATOM 588 C CA . THR A 1 75 ? -14.135 9.272 16.341 1.00 95.75 75 THR A CA 1
ATOM 589 C C . THR A 1 75 ? -13.693 9.220 17.806 1.00 95.75 75 THR A C 1
ATOM 591 O O . THR A 1 75 ? -14.416 8.671 18.632 1.00 95.75 75 THR A O 1
ATOM 594 N N . ASN A 1 76 ? -12.538 9.800 18.156 1.00 93.50 76 ASN A N 1
ATOM 595 C CA . ASN A 1 76 ? -11.962 9.750 19.507 1.00 93.50 76 ASN A CA 1
ATOM 596 C C . ASN A 1 76 ? -11.879 11.137 20.174 1.00 93.50 76 ASN A C 1
ATOM 598 O O . ASN A 1 76 ? -10.956 11.423 20.936 1.00 93.50 76 ASN A O 1
ATOM 602 N N . GLY A 1 77 ? -12.852 12.009 19.900 1.00 90.94 77 GLY A N 1
ATOM 603 C CA . GLY A 1 77 ? -13.035 13.258 20.648 1.00 90.94 77 GLY A CA 1
ATOM 604 C C . GLY A 1 77 ? -12.151 14.427 20.207 1.00 90.94 77 GLY A C 1
ATOM 605 O O . GLY A 1 77 ? -12.131 15.446 20.891 1.00 90.94 77 GLY A O 1
ATOM 606 N N . HIS A 1 78 ? -11.458 14.324 19.067 1.00 92.12 78 HIS A N 1
ATOM 607 C CA . HIS A 1 78 ? -10.777 15.452 18.412 1.00 92.12 78 HIS A CA 1
ATOM 608 C C . HIS A 1 78 ? -9.731 16.167 19.280 1.00 92.12 78 HIS A C 1
ATOM 610 O O . HIS A 1 78 ? -9.500 17.374 19.157 1.00 92.12 78 HIS A O 1
ATOM 616 N N . ALA A 1 79 ? -9.081 15.439 20.188 1.00 91.44 79 ALA A N 1
ATOM 617 C CA . ALA A 1 79 ? -8.157 16.041 21.135 1.00 91.44 79 ALA A CA 1
ATOM 618 C C . ALA A 1 79 ? -6.977 16.709 20.400 1.00 91.44 79 ALA A C 1
ATOM 620 O O . ALA A 1 79 ? -6.162 16.048 19.759 1.00 91.44 79 ALA A O 1
ATOM 621 N N . ARG A 1 80 ? -6.839 18.037 20.514 1.00 92.38 80 ARG A N 1
ATOM 622 C CA . ARG A 1 80 ? -5.701 18.781 19.933 1.00 92.38 80 ARG A CA 1
ATOM 623 C C . ARG A 1 80 ? -4.327 18.228 20.354 1.00 92.38 80 ARG A C 1
ATOM 625 O O . ARG A 1 80 ? -3.440 18.179 19.501 1.00 92.38 80 ARG A O 1
ATOM 632 N N . PRO A 1 81 ? -4.109 17.790 21.615 1.00 93.94 81 PRO A N 1
ATOM 633 C CA . PRO A 1 81 ? -2.832 17.204 22.012 1.00 93.94 81 PRO A CA 1
ATOM 634 C C . PRO A 1 81 ? -2.464 15.944 21.225 1.00 93.94 81 PRO A C 1
ATOM 636 O O . PRO A 1 81 ? -1.294 15.763 20.904 1.00 93.94 81 PRO A O 1
ATOM 639 N N . SER A 1 82 ? -3.429 15.089 20.875 1.00 95.31 82 SER A N 1
ATOM 640 C CA . SER A 1 82 ? -3.129 13.846 20.158 1.00 95.31 82 SER A CA 1
ATOM 641 C C . SER A 1 82 ? -2.684 14.109 18.717 1.00 95.31 82 SER A C 1
ATOM 643 O O . SER A 1 82 ? -1.750 13.468 18.236 1.00 95.31 82 SER A O 1
ATOM 645 N N . LEU A 1 83 ? -3.248 15.136 18.071 1.00 95.50 83 LEU A N 1
ATOM 646 C CA . LEU A 1 83 ? -2.797 15.591 16.755 1.00 95.50 83 LEU A CA 1
ATOM 647 C C . LEU A 1 83 ? -1.395 16.219 16.807 1.00 95.50 83 LEU A C 1
ATOM 649 O O . LEU A 1 83 ? -0.597 16.001 15.902 1.00 95.50 83 LEU A O 1
ATOM 653 N N . ARG A 1 84 ? -1.054 16.941 17.886 1.00 96.62 84 ARG A N 1
ATOM 654 C CA . ARG A 1 84 ? 0.314 17.457 18.099 1.00 96.62 84 ARG A CA 1
ATOM 655 C C . ARG A 1 84 ? 1.333 16.328 18.235 1.00 96.62 84 ARG A C 1
ATOM 657 O O . ARG A 1 84 ? 2.399 16.407 17.635 1.00 96.62 84 ARG A O 1
ATOM 664 N N . TRP A 1 85 ? 1.000 15.272 18.979 1.00 97.56 85 TRP A N 1
ATOM 665 C CA . TRP A 1 85 ? 1.854 14.085 19.072 1.00 97.56 85 TRP A CA 1
ATOM 666 C C . TRP A 1 85 ? 2.006 13.377 17.728 1.00 97.56 85 TRP A C 1
ATOM 668 O O . TRP A 1 85 ? 3.115 12.981 17.380 1.00 97.56 85 TRP A O 1
ATOM 678 N N . MET A 1 86 ? 0.919 13.260 16.959 1.00 97.94 86 MET A N 1
ATOM 679 C CA . MET A 1 86 ? 0.970 12.706 15.606 1.00 97.94 86 MET A CA 1
ATOM 680 C C . MET A 1 86 ? 1.880 13.537 14.699 1.00 97.94 86 MET A C 1
ATOM 682 O O . MET A 1 86 ? 2.764 12.986 14.054 1.00 97.94 86 MET A O 1
ATOM 686 N N . LEU A 1 87 ? 1.719 14.863 14.698 1.00 97.75 87 LEU A N 1
ATOM 687 C CA . LEU A 1 87 ? 2.570 15.767 13.929 1.00 97.75 87 LEU A CA 1
ATOM 688 C C . LEU A 1 87 ? 4.043 15.634 14.339 1.00 97.75 87 LEU A C 1
ATOM 690 O O . LEU A 1 87 ? 4.905 15.530 13.474 1.00 97.75 87 LEU A O 1
ATOM 694 N N . GLY A 1 88 ? 4.329 15.561 15.642 1.00 97.94 88 GLY A N 1
ATOM 695 C CA . GLY A 1 88 ? 5.680 15.304 16.144 1.00 97.94 88 GLY A CA 1
ATOM 696 C C . GLY A 1 88 ? 6.258 13.974 15.648 1.00 97.94 88 GLY A C 1
ATOM 697 O O . GLY A 1 88 ? 7.422 13.924 15.264 1.00 97.94 88 GLY A O 1
ATOM 698 N N . ALA A 1 89 ? 5.444 12.916 15.585 1.00 98.12 89 ALA A N 1
ATOM 699 C CA . ALA A 1 89 ? 5.859 11.621 15.048 1.00 98.12 89 ALA A CA 1
ATOM 700 C C . ALA A 1 89 ? 6.165 11.673 13.541 1.00 98.12 89 ALA A C 1
ATOM 702 O O . ALA A 1 89 ? 7.158 11.097 13.100 1.00 98.12 89 ALA A O 1
ATOM 703 N N . LEU A 1 90 ? 5.344 12.387 12.761 1.00 97.88 90 LEU A N 1
ATOM 704 C CA . LEU A 1 90 ? 5.556 12.584 11.322 1.00 97.88 90 LEU A CA 1
ATOM 705 C C . LEU A 1 90 ? 6.833 13.390 11.051 1.00 97.88 90 LEU A C 1
ATOM 707 O O . LEU A 1 90 ? 7.648 12.985 10.226 1.00 97.88 90 LEU A O 1
ATOM 711 N N . LEU A 1 91 ? 7.048 14.482 11.791 1.00 98.06 91 LEU A N 1
ATOM 712 C CA . LEU A 1 91 ? 8.268 15.286 11.689 1.00 98.06 91 LEU A CA 1
ATOM 713 C C . LEU A 1 91 ? 9.511 14.483 12.093 1.00 98.06 91 LEU A C 1
ATOM 715 O O . LEU A 1 91 ? 10.540 14.580 11.430 1.00 98.06 91 LEU A O 1
ATOM 719 N N . ALA A 1 92 ? 9.415 13.644 13.128 1.00 98.19 92 ALA A N 1
ATOM 720 C CA . ALA A 1 92 ? 10.503 12.750 13.517 1.00 98.19 92 ALA A CA 1
ATOM 721 C C . ALA A 1 92 ? 10.807 11.701 12.432 1.00 98.19 92 ALA A C 1
ATOM 723 O O . ALA A 1 92 ? 11.976 11.478 12.123 1.00 98.19 92 ALA A O 1
ATOM 724 N N . ALA A 1 93 ? 9.785 11.102 11.805 1.00 98.00 93 ALA A N 1
ATOM 725 C CA . ALA A 1 93 ? 9.970 10.186 10.674 1.00 98.00 93 ALA A CA 1
ATOM 726 C C . ALA A 1 93 ? 10.685 10.870 9.495 1.00 98.00 93 ALA A C 1
ATOM 728 O O . ALA A 1 93 ? 11.635 10.317 8.933 1.00 98.00 93 ALA A O 1
ATOM 729 N N . MET A 1 94 ? 10.257 12.091 9.148 1.00 97.19 94 MET A N 1
ATOM 730 C CA . MET A 1 94 ? 10.892 12.906 8.107 1.00 97.19 94 MET A CA 1
ATOM 731 C C . MET A 1 94 ? 12.336 13.259 8.466 1.00 97.19 94 MET A C 1
ATOM 733 O O . MET A 1 94 ? 13.196 13.198 7.595 1.00 97.19 94 MET A O 1
ATOM 737 N N . GLY A 1 95 ? 12.610 13.590 9.731 1.00 97.81 95 GLY A N 1
ATOM 738 C CA . GLY A 1 95 ? 13.952 13.913 10.217 1.00 97.81 95 GLY A CA 1
ATOM 739 C C . GLY A 1 95 ? 14.909 12.722 10.158 1.00 97.81 95 GLY A C 1
ATOM 740 O O . GLY A 1 95 ? 16.006 12.849 9.625 1.00 97.81 95 GLY A O 1
ATOM 741 N N . ILE A 1 96 ? 14.483 11.545 10.630 1.00 97.06 96 ILE A N 1
ATOM 742 C CA . ILE A 1 96 ? 15.312 10.324 10.623 1.00 97.06 96 ILE A CA 1
ATOM 743 C C . ILE A 1 96 ? 15.621 9.861 9.190 1.00 97.06 96 ILE A C 1
ATOM 745 O O . ILE A 1 96 ? 16.694 9.323 8.940 1.00 97.06 96 ILE A O 1
ATOM 749 N N . SER A 1 97 ? 14.707 10.091 8.242 1.00 97.19 97 SER A N 1
ATOM 750 C CA . SER A 1 97 ? 14.888 9.732 6.827 1.00 97.19 97 SER A CA 1
ATOM 751 C C . SER A 1 97 ? 15.407 10.881 5.947 1.00 97.19 97 SER A C 1
ATOM 753 O O . SER A 1 97 ? 15.533 10.706 4.734 1.00 97.19 97 SER A O 1
ATOM 755 N N . ALA A 1 98 ? 15.733 12.045 6.526 1.00 97.19 98 ALA A N 1
ATOM 756 C CA . ALA A 1 98 ? 16.106 13.253 5.780 1.00 97.19 98 ALA A CA 1
ATOM 757 C C . ALA A 1 98 ? 17.333 13.061 4.893 1.00 97.19 98 ALA A C 1
ATOM 759 O O . ALA A 1 98 ? 17.346 13.538 3.763 1.00 97.19 98 ALA A O 1
ATOM 760 N N . PHE A 1 99 ? 18.326 12.304 5.362 1.00 96.75 99 PHE A N 1
ATOM 761 C CA . PHE A 1 99 ? 19.533 12.009 4.588 1.00 96.75 99 PHE A CA 1
ATOM 762 C C . PHE A 1 99 ? 19.249 11.250 3.280 1.00 96.75 99 PHE A C 1
ATOM 764 O O . PHE A 1 99 ? 20.097 11.239 2.399 1.00 96.75 99 PHE A O 1
ATOM 771 N N . PHE A 1 100 ? 18.079 10.613 3.155 1.00 94.44 100 PHE A N 1
ATOM 772 C CA . PHE A 1 100 ? 17.656 9.894 1.956 1.00 94.44 100 PHE A CA 1
ATOM 773 C C . PHE A 1 100 ? 16.757 10.752 1.060 1.00 94.44 100 PHE A C 1
ATOM 775 O O . PHE A 1 100 ? 17.061 10.948 -0.115 1.00 94.44 100 PHE A O 1
ATOM 782 N N . TRP A 1 101 ? 15.646 11.278 1.593 1.00 93.62 101 TRP A N 1
ATOM 783 C CA . TRP A 1 101 ? 14.663 11.953 0.738 1.00 93.62 101 TRP A CA 1
ATOM 784 C C . TRP A 1 101 ? 15.109 13.352 0.312 1.00 93.62 101 TRP A C 1
ATOM 786 O O . TRP A 1 101 ? 14.710 13.807 -0.758 1.00 93.62 101 TRP A O 1
ATOM 796 N N . LEU A 1 102 ? 15.925 14.036 1.121 1.00 95.19 102 LEU A N 1
ATOM 797 C CA . LEU A 1 102 ? 16.346 15.396 0.816 1.00 95.19 102 LEU A CA 1
ATOM 798 C C . LEU A 1 102 ? 17.295 15.422 -0.402 1.00 95.19 102 LEU A C 1
ATOM 800 O O . LEU A 1 102 ? 16.953 16.121 -1.357 1.00 95.19 102 LEU A O 1
ATOM 804 N N . PRO A 1 103 ? 18.384 14.620 -0.467 1.00 95.06 103 PRO A N 1
ATOM 805 C CA . PRO A 1 103 ? 19.184 14.503 -1.691 1.00 95.06 103 PRO A CA 1
ATOM 806 C C . PRO A 1 103 ? 18.367 14.010 -2.884 1.00 95.06 103 PRO A C 1
ATOM 808 O O . PRO A 1 103 ? 18.454 14.593 -3.954 1.00 95.06 103 PRO A O 1
ATOM 811 N N . MET A 1 104 ? 17.481 13.025 -2.692 1.00 90.50 104 MET A N 1
ATOM 812 C CA . MET A 1 104 ? 16.615 12.514 -3.764 1.00 90.50 104 MET A CA 1
ATOM 813 C C . MET A 1 104 ? 15.771 13.619 -4.426 1.00 90.50 104 MET A C 1
ATOM 815 O O . MET A 1 104 ? 15.605 13.617 -5.645 1.00 90.50 104 MET A O 1
ATOM 819 N N . LEU A 1 105 ? 15.222 14.562 -3.649 1.00 90.75 105 LEU A N 1
ATOM 820 C CA . LEU A 1 105 ? 14.474 15.696 -4.206 1.00 90.75 105 LEU A CA 1
ATOM 821 C C . LEU A 1 105 ? 15.381 16.700 -4.922 1.00 90.75 105 LEU A C 1
ATOM 823 O O . LEU A 1 105 ? 14.974 17.237 -5.951 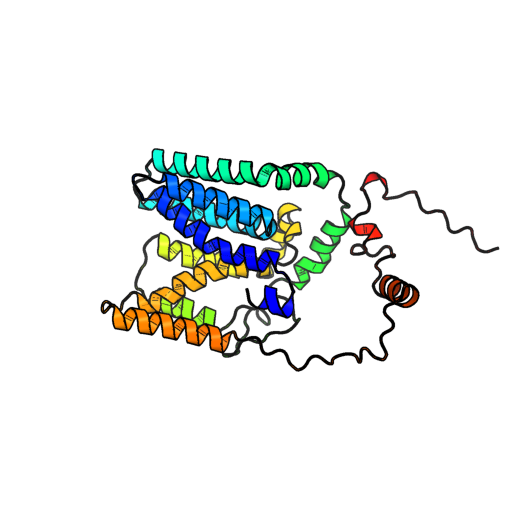1.00 90.75 105 LEU A O 1
ATOM 827 N N . PHE A 1 106 ? 16.584 16.945 -4.397 1.00 92.44 106 PHE A N 1
ATOM 828 C CA . PHE A 1 106 ? 17.560 17.823 -5.041 1.00 92.44 106 PHE A CA 1
ATOM 829 C C . PHE A 1 106 ? 18.072 17.236 -6.361 1.00 92.44 106 PHE A C 1
ATOM 831 O O . PHE A 1 106 ? 18.117 17.951 -7.361 1.00 92.44 106 PHE A O 1
ATOM 838 N N . ASP A 1 107 ? 18.376 15.941 -6.394 1.00 89.81 107 ASP A N 1
ATOM 839 C CA . ASP A 1 107 ? 18.958 15.263 -7.555 1.00 89.81 107 ASP A CA 1
ATOM 840 C C . ASP A 1 107 ? 17.930 14.982 -8.653 1.00 89.81 107 ASP A C 1
ATOM 842 O O . ASP A 1 107 ? 18.284 14.812 -9.821 1.00 89.81 107 ASP A O 1
ATOM 846 N N . ARG A 1 108 ? 16.633 14.996 -8.314 1.00 85.69 108 ARG A N 1
ATOM 847 C CA . ARG A 1 108 ? 15.539 14.772 -9.270 1.00 85.69 108 ARG A CA 1
ATOM 848 C C . ARG A 1 108 ? 15.636 15.673 -10.503 1.00 85.69 108 ARG A C 1
ATOM 850 O O . ARG A 1 108 ? 15.305 15.226 -11.597 1.00 85.69 108 ARG A O 1
ATOM 857 N N . GLN A 1 109 ? 16.079 16.919 -10.340 1.00 87.06 109 GLN A N 1
ATOM 858 C CA . GLN A 1 109 ? 16.172 17.890 -11.437 1.00 87.06 109 GLN A CA 1
ATOM 859 C C . GLN A 1 109 ? 17.215 17.512 -12.506 1.00 87.06 109 GLN A C 1
ATOM 861 O O . GLN A 1 109 ? 17.208 18.075 -13.597 1.00 87.06 109 GLN A O 1
ATOM 866 N N . PHE A 1 110 ? 18.108 16.569 -12.201 1.00 85.19 110 PHE A N 1
ATOM 867 C CA . PHE A 1 110 ? 19.182 16.137 -13.093 1.00 85.19 110 PHE A CA 1
ATOM 868 C C . PHE A 1 110 ? 18.820 14.889 -13.909 1.00 85.19 110 PHE A C 1
ATOM 870 O O . PHE A 1 110 ? 19.495 14.600 -14.898 1.00 85.19 110 PHE A O 1
ATOM 877 N N . LEU A 1 111 ? 17.753 14.177 -13.527 1.00 79.38 111 LEU A N 1
ATOM 878 C CA . LEU A 1 111 ? 17.314 12.933 -14.164 1.00 79.38 111 LEU A CA 1
ATOM 879 C C . LEU A 1 111 ? 16.641 13.186 -15.516 1.00 79.38 111 LEU A C 1
ATOM 881 O O . LEU A 1 111 ? 15.821 14.098 -15.632 1.00 79.38 111 LEU A O 1
ATOM 885 N N . SER A 1 112 ? 16.936 12.348 -16.510 1.00 79.94 112 SER A N 1
ATOM 886 C CA . SER A 1 112 ? 16.325 12.391 -17.843 1.00 79.94 112 SER A CA 1
ATOM 887 C C . SER A 1 112 ? 14.791 12.305 -17.804 1.00 79.94 112 SER A C 1
ATOM 889 O O . SER A 1 112 ? 14.205 11.579 -16.997 1.00 79.94 112 SER A O 1
ATOM 891 N N . ASP A 1 113 ? 14.126 13.014 -18.721 1.00 83.25 113 ASP A N 1
ATOM 892 C CA . ASP A 1 113 ? 12.674 12.907 -18.921 1.00 83.25 113 ASP A CA 1
ATOM 893 C C . ASP A 1 113 ? 12.264 11.591 -19.612 1.00 83.25 113 ASP A C 1
ATOM 895 O O . ASP A 1 113 ? 11.091 11.206 -19.573 1.00 83.25 113 ASP A O 1
ATOM 899 N N . ALA A 1 114 ? 13.224 10.860 -20.196 1.00 81.62 114 ALA A N 1
ATOM 900 C CA . ALA A 1 114 ? 12.988 9.612 -20.923 1.00 81.62 114 ALA A CA 1
ATOM 901 C C . ALA A 1 114 ? 12.280 8.558 -20.055 1.00 81.62 114 ALA A C 1
ATOM 903 O O . ALA A 1 114 ? 11.273 7.988 -20.472 1.00 81.62 114 ALA A O 1
ATOM 904 N N . ALA A 1 115 ? 12.722 8.378 -18.807 1.00 80.25 115 ALA A N 1
ATOM 905 C CA . ALA A 1 115 ? 12.110 7.429 -17.878 1.00 80.25 115 ALA A CA 1
ATOM 906 C C . ALA A 1 115 ? 10.634 7.767 -17.579 1.00 80.25 115 ALA A C 1
ATOM 908 O O . ALA A 1 115 ? 9.788 6.873 -17.479 1.00 80.25 115 ALA A O 1
ATOM 909 N N . PHE A 1 116 ? 10.292 9.058 -17.488 1.00 85.88 116 PHE A N 1
ATOM 910 C CA . PHE A 1 116 ? 8.907 9.497 -17.287 1.00 85.88 116 PHE A CA 1
ATOM 911 C C . PHE A 1 116 ? 8.055 9.265 -18.530 1.00 85.88 116 PHE A C 1
ATOM 913 O O . PHE A 1 116 ? 6.904 8.850 -18.399 1.00 85.88 116 PHE A O 1
ATOM 920 N N . ALA A 1 117 ? 8.602 9.500 -19.724 1.00 87.94 117 ALA A N 1
ATOM 921 C CA . ALA A 1 117 ? 7.909 9.220 -20.977 1.00 87.94 117 ALA A CA 1
ATOM 922 C C . ALA A 1 117 ? 7.619 7.717 -21.131 1.00 87.94 117 ALA A C 1
ATOM 924 O O . ALA A 1 117 ? 6.470 7.344 -21.384 1.00 87.94 117 ALA A O 1
ATOM 925 N N . THR A 1 118 ? 8.609 6.857 -20.874 1.00 87.44 118 THR A N 1
ATOM 926 C CA . THR A 1 118 ? 8.458 5.391 -20.894 1.00 87.44 118 THR A CA 1
ATOM 927 C C . THR A 1 118 ? 7.400 4.921 -19.902 1.00 87.44 118 THR A C 1
ATOM 929 O O . THR A 1 118 ? 6.501 4.152 -20.253 1.00 87.44 118 THR A O 1
ATOM 932 N N . ALA A 1 119 ? 7.444 5.432 -18.670 1.00 90.25 119 ALA A N 1
ATOM 933 C CA . ALA A 1 119 ? 6.446 5.111 -17.660 1.00 90.25 119 ALA A CA 1
ATOM 934 C C . ALA A 1 119 ? 5.038 5.577 -18.069 1.00 90.25 119 ALA A C 1
ATOM 936 O O . ALA A 1 119 ? 4.070 4.829 -17.913 1.00 90.25 119 ALA A O 1
ATOM 937 N N . ARG A 1 120 ? 4.919 6.797 -18.612 1.00 93.25 120 ARG A N 1
ATOM 938 C CA . ARG A 1 120 ? 3.640 7.420 -18.982 1.00 93.25 120 ARG A CA 1
ATOM 939 C C . ARG A 1 120 ? 2.962 6.719 -20.152 1.00 93.25 120 ARG A C 1
ATOM 941 O O . ARG A 1 120 ? 1.753 6.494 -20.088 1.00 93.25 120 ARG A O 1
ATOM 948 N N . PHE A 1 121 ? 3.713 6.417 -21.207 1.00 91.06 121 PHE A N 1
ATOM 949 C CA . PHE A 1 121 ? 3.157 5.971 -22.487 1.00 91.06 121 PHE A CA 1
ATOM 950 C C . PHE A 1 121 ? 3.326 4.473 -22.757 1.00 91.06 121 PHE A C 1
ATOM 952 O O . PHE A 1 121 ? 2.584 3.946 -23.577 1.00 91.06 121 PHE A O 1
ATOM 959 N N . GLY A 1 122 ? 4.234 3.788 -22.056 1.00 90.12 122 GLY A N 1
ATOM 960 C CA . GLY A 1 122 ? 4.392 2.333 -22.129 1.00 90.12 122 GLY A CA 1
ATOM 961 C C . GLY A 1 122 ? 3.844 1.636 -20.887 1.00 90.12 122 GLY A C 1
ATOM 962 O O . GLY A 1 122 ? 2.803 0.986 -20.920 1.00 90.12 122 GLY A O 1
ATOM 963 N N . TRP A 1 123 ? 4.520 1.802 -19.747 1.00 92.88 123 TRP A N 1
ATOM 964 C CA . TRP A 1 123 ? 4.270 0.946 -18.581 1.00 92.88 123 TRP A CA 1
ATOM 965 C C . TRP A 1 123 ? 2.894 1.132 -17.938 1.00 92.88 123 TRP A C 1
ATOM 967 O O . TRP A 1 123 ? 2.264 0.136 -17.581 1.00 92.88 123 TRP A O 1
ATOM 977 N N . LEU A 1 124 ? 2.412 2.371 -17.788 1.00 95.62 124 LEU A N 1
ATOM 978 C CA . LEU A 1 124 ? 1.109 2.640 -17.171 1.00 95.62 124 LEU A CA 1
ATOM 979 C C . LEU A 1 124 ? -0.056 1.979 -17.945 1.00 95.62 124 LEU A C 1
ATOM 981 O O . LEU A 1 124 ? -0.785 1.202 -17.319 1.00 95.62 124 LEU A O 1
ATOM 985 N N . PRO A 1 125 ? -0.240 2.218 -19.264 1.00 95.88 125 PRO A N 1
ATOM 986 C CA . PRO A 1 125 ? -1.295 1.572 -20.055 1.00 95.88 125 PRO A CA 1
ATOM 987 C C . PRO A 1 125 ? -1.292 0.037 -20.010 1.00 95.88 125 PRO A C 1
ATOM 989 O O . PRO A 1 125 ? -2.364 -0.572 -20.014 1.00 95.88 125 PRO A O 1
ATOM 992 N N . ASP A 1 126 ? -0.112 -0.578 -19.913 1.00 94.62 126 ASP A N 1
ATOM 993 C CA . ASP A 1 126 ? 0.049 -2.039 -19.884 1.00 94.62 126 ASP A CA 1
ATOM 994 C C . ASP A 1 126 ? -0.215 -2.653 -18.499 1.00 94.62 126 ASP A C 1
ATOM 996 O O . ASP A 1 126 ? -0.315 -3.870 -18.352 1.00 94.62 126 ASP A O 1
ATOM 1000 N N . ASN A 1 127 ? -0.321 -1.828 -17.450 1.00 96.31 127 ASN A N 1
ATOM 1001 C CA . ASN A 1 127 ? -0.399 -2.286 -16.060 1.00 96.31 127 ASN A CA 1
ATOM 1002 C C . ASN A 1 127 ? -1.671 -1.849 -15.316 1.00 96.31 127 ASN A C 1
ATOM 1004 O O . ASN A 1 127 ? -1.743 -1.996 -14.091 1.00 96.31 127 ASN A O 1
ATOM 1008 N N . VAL A 1 128 ? -2.678 -1.340 -16.024 1.00 97.62 128 VAL A N 1
ATOM 1009 C CA . VAL A 1 128 ? -4.013 -1.078 -15.463 1.00 97.62 128 VAL A CA 1
ATOM 1010 C C . VAL A 1 128 ? -4.914 -2.310 -15.538 1.00 97.62 128 VAL A C 1
ATOM 1012 O O . VAL A 1 128 ? -4.802 -3.135 -16.446 1.00 97.62 128 VAL A O 1
ATOM 1015 N N . TRP A 1 129 ? -5.856 -2.412 -14.602 1.00 98.12 129 TRP A N 1
ATOM 1016 C CA . TRP A 1 129 ? -6.870 -3.465 -14.623 1.00 98.12 129 TRP A CA 1
ATOM 1017 C C . TRP A 1 129 ? -7.968 -3.206 -15.651 1.00 98.12 129 TRP A C 1
ATOM 1019 O O . TRP A 1 129 ? -8.452 -2.088 -15.833 1.00 98.12 129 TRP A O 1
ATOM 1029 N N . ARG A 1 130 ? -8.408 -4.289 -16.273 1.00 97.12 130 ARG A N 1
ATOM 1030 C CA . ARG A 1 130 ? -9.544 -4.406 -17.181 1.00 97.12 130 ARG A CA 1
ATOM 1031 C C . ARG A 1 130 ? -10.448 -5.529 -16.667 1.00 97.12 130 ARG A C 1
ATOM 1033 O O . ARG A 1 130 ? -10.067 -6.293 -15.780 1.00 97.12 130 ARG A O 1
ATOM 1040 N N . TRP A 1 131 ? -11.658 -5.625 -17.207 1.00 95.31 131 TRP A N 1
ATOM 1041 C CA . TRP A 1 131 ? -12.653 -6.606 -16.756 1.00 95.31 131 TRP A CA 1
ATOM 1042 C C . TRP A 1 131 ? -12.193 -8.062 -16.876 1.00 95.31 131 TRP A C 1
ATOM 1044 O O . TRP A 1 131 ? -12.624 -8.905 -16.098 1.00 95.31 131 TRP A O 1
ATOM 1054 N N . ASP A 1 132 ? -11.310 -8.340 -17.825 1.00 95.50 132 ASP A N 1
ATOM 1055 C CA . ASP A 1 132 ? -10.768 -9.655 -18.149 1.00 95.50 132 ASP A CA 1
ATOM 1056 C C . ASP A 1 132 ? -9.500 -10.021 -17.364 1.00 95.50 132 ASP A C 1
ATOM 1058 O O . ASP A 1 132 ? -9.117 -11.187 -17.367 1.00 95.50 132 ASP A O 1
ATOM 1062 N N . ASN A 1 133 ? -8.850 -9.070 -16.676 1.00 95.94 133 ASN A N 1
ATOM 1063 C CA . ASN A 1 133 ? -7.542 -9.309 -16.052 1.00 95.94 133 ASN A CA 1
ATOM 1064 C C . ASN A 1 133 ? -7.409 -8.861 -14.584 1.00 95.94 133 ASN A C 1
ATOM 1066 O O . ASN A 1 133 ? -6.317 -8.958 -14.030 1.00 95.94 133 ASN A O 1
ATOM 1070 N N . PHE A 1 134 ? -8.466 -8.348 -13.946 1.00 97.06 134 PHE A N 1
ATOM 1071 C CA . PHE A 1 134 ? -8.364 -7.800 -12.584 1.00 97.06 134 PHE A CA 1
ATOM 1072 C C . PHE A 1 134 ? -8.367 -8.860 -11.471 1.00 97.06 134 PHE A C 1
ATOM 1074 O O . PHE A 1 134 ? -7.920 -8.579 -10.357 1.00 97.06 134 PHE A O 1
ATOM 1081 N N . LEU A 1 135 ? -8.889 -10.057 -11.749 1.00 97.25 135 LEU A N 1
ATOM 1082 C CA . LEU A 1 135 ? -9.154 -11.108 -10.769 1.00 97.25 135 LEU A CA 1
ATOM 1083 C C . LEU A 1 135 ? -8.506 -12.418 -11.209 1.00 97.2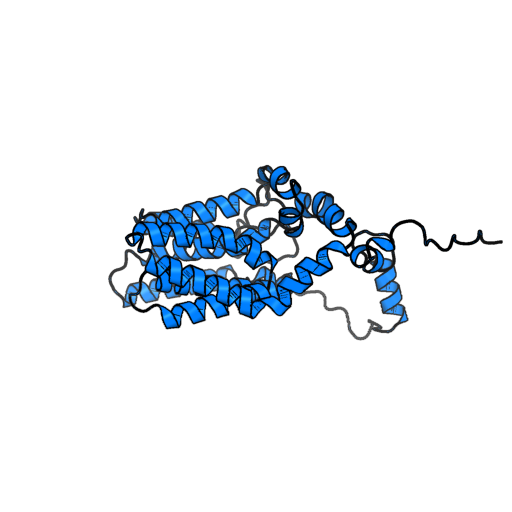5 135 LEU A C 1
ATOM 1085 O O . LEU A 1 135 ? -8.756 -12.881 -12.317 1.00 97.25 135 LEU A O 1
ATOM 1089 N N . ASP A 1 136 ? -7.766 -13.041 -10.299 1.00 96.06 136 ASP A N 1
ATOM 1090 C CA . ASP A 1 136 ? -7.401 -14.448 -10.387 1.00 96.06 136 ASP A CA 1
ATOM 1091 C C . ASP A 1 136 ? -8.560 -15.277 -9.797 1.00 96.06 136 ASP A C 1
ATOM 1093 O O . ASP A 1 136 ? -8.795 -15.215 -8.580 1.00 96.06 136 ASP A O 1
ATOM 1097 N N . PRO A 1 137 ? -9.314 -16.031 -10.624 1.00 95.88 137 PRO A N 1
ATOM 1098 C CA . PRO A 1 137 ? -10.469 -16.801 -10.176 1.00 95.88 137 PRO A CA 1
ATOM 1099 C C . PRO A 1 137 ? -10.083 -18.108 -9.467 1.00 95.88 137 PRO A C 1
ATOM 1101 O O . PRO A 1 137 ? -10.962 -18.831 -8.993 1.00 95.88 137 PRO A O 1
ATOM 1104 N N . ASN A 1 138 ? -8.797 -18.455 -9.394 1.00 94.69 138 ASN A N 1
ATOM 1105 C CA . ASN A 1 138 ? -8.366 -19.713 -8.808 1.00 94.69 138 ASN A CA 1
ATOM 1106 C C . ASN A 1 138 ? -8.441 -19.669 -7.277 1.00 94.69 138 ASN A C 1
ATOM 1108 O O . ASN A 1 138 ? -8.078 -18.692 -6.621 1.00 94.69 138 ASN A O 1
ATOM 1112 N N . PHE A 1 139 ? -8.858 -20.788 -6.676 1.00 95.00 139 PHE A N 1
ATOM 1113 C CA . PHE A 1 139 ? -8.767 -20.960 -5.222 1.00 95.00 139 PHE A CA 1
ATOM 1114 C C . PHE A 1 139 ? -7.307 -20.939 -4.743 1.00 95.00 139 PHE A C 1
ATOM 1116 O O . PHE A 1 139 ? -7.001 -20.451 -3.657 1.00 95.00 139 PHE A O 1
ATOM 1123 N N . LEU A 1 140 ? -6.410 -21.487 -5.563 1.00 94.50 140 LEU A N 1
ATOM 1124 C CA . LEU A 1 140 ? -4.971 -21.509 -5.345 1.00 94.50 140 LEU A CA 1
ATOM 1125 C C . LEU A 1 140 ? -4.376 -20.484 -6.304 1.00 94.50 140 LEU A C 1
ATOM 1127 O O . LEU A 1 140 ? -4.430 -20.703 -7.508 1.00 94.50 140 LEU A O 1
ATOM 1131 N N . TYR A 1 141 ? -3.865 -19.382 -5.769 1.00 93.56 141 TYR A N 1
ATOM 1132 C CA . TYR A 1 141 ? -3.443 -18.236 -6.570 1.00 93.56 141 TYR A CA 1
ATOM 1133 C C . TYR A 1 141 ? -2.303 -18.606 -7.526 1.00 93.56 141 TYR A C 1
ATOM 1135 O O . TYR A 1 141 ? -1.345 -19.277 -7.123 1.00 93.56 141 TYR A O 1
ATOM 1143 N N . GLY A 1 142 ? -2.423 -18.172 -8.777 1.00 90.62 142 GLY A N 1
ATOM 1144 C CA . GLY A 1 142 ? -1.436 -18.338 -9.832 1.00 90.62 142 GLY A CA 1
ATOM 1145 C C . GLY A 1 142 ? -0.278 -17.365 -9.644 1.00 90.62 142 GLY A C 1
ATOM 1146 O O . GLY A 1 142 ? -0.456 -16.152 -9.632 1.00 90.62 142 GLY A O 1
ATOM 1147 N N . TYR A 1 143 ? 0.927 -17.903 -9.477 1.00 89.38 143 TYR A N 1
ATOM 1148 C CA . TYR A 1 143 ? 2.151 -17.110 -9.419 1.00 89.38 143 TYR A CA 1
ATOM 1149 C C . TYR A 1 143 ? 2.881 -17.240 -10.748 1.00 89.38 143 TYR A C 1
ATOM 1151 O O . TYR A 1 143 ? 3.525 -18.257 -10.999 1.00 89.38 143 TYR A O 1
ATOM 1159 N N . ASP A 1 144 ? 2.786 -16.208 -11.577 1.00 87.25 144 ASP A N 1
ATOM 1160 C CA . ASP A 1 144 ? 3.454 -16.119 -12.871 1.00 87.25 144 ASP A CA 1
ATOM 1161 C C . ASP A 1 144 ? 4.065 -14.722 -13.085 1.00 87.25 144 ASP A C 1
ATOM 1163 O O . ASP A 1 144 ? 4.053 -13.864 -12.196 1.00 87.25 144 ASP A O 1
ATOM 1167 N N . PHE A 1 145 ? 4.650 -14.510 -14.263 1.00 86.00 145 PHE A N 1
ATOM 1168 C CA . PHE A 1 145 ? 5.221 -13.226 -14.670 1.00 86.00 145 PHE A CA 1
ATOM 1169 C C . PHE A 1 145 ? 4.219 -12.334 -15.421 1.00 86.00 145 PHE A C 1
ATOM 1171 O O . PHE A 1 145 ? 4.608 -11.272 -15.915 1.00 86.00 145 PHE A O 1
ATOM 1178 N N . MET A 1 146 ? 2.947 -12.739 -15.517 1.00 86.31 146 MET A N 1
ATOM 1179 C CA . MET A 1 146 ? 1.919 -11.974 -16.212 1.00 86.31 146 MET A CA 1
ATOM 1180 C C . MET A 1 146 ? 1.561 -10.715 -15.428 1.00 86.31 146 MET A C 1
ATOM 1182 O O . MET A 1 146 ? 1.631 -10.631 -14.198 1.00 86.31 146 MET A O 1
ATOM 1186 N N . ARG A 1 147 ? 1.229 -9.672 -16.182 1.00 91.25 147 ARG A N 1
ATOM 1187 C CA . ARG A 1 147 ? 0.976 -8.329 -15.670 1.00 91.25 147 ARG A CA 1
ATOM 1188 C C . ARG A 1 147 ? -0.300 -7.786 -16.307 1.00 91.25 147 ARG A C 1
ATOM 1190 O O . ARG A 1 147 ? -0.556 -8.098 -17.468 1.00 91.25 147 ARG A O 1
ATOM 1197 N N . PRO A 1 148 ? -1.081 -6.965 -15.585 1.00 95.06 148 PRO A N 1
ATOM 1198 C CA . PRO A 1 148 ? -0.904 -6.527 -14.191 1.00 95.06 148 PRO A CA 1
ATOM 1199 C C . PRO A 1 148 ? -1.125 -7.638 -13.151 1.00 95.06 148 PRO A C 1
ATOM 1201 O O . PRO A 1 148 ? -1.800 -8.624 -13.416 1.00 95.06 148 PRO A O 1
ATOM 1204 N N . VAL A 1 149 ? -0.590 -7.449 -11.937 1.00 95.31 149 VAL A N 1
ATOM 1205 C CA . VAL A 1 149 ? -0.845 -8.372 -10.815 1.00 95.31 149 VAL A CA 1
ATOM 1206 C C . VAL A 1 149 ? -2.329 -8.329 -10.448 1.00 95.31 149 VAL A C 1
ATOM 1208 O O . VAL A 1 149 ? -2.896 -7.245 -10.292 1.00 95.31 149 VAL A O 1
ATOM 1211 N N . GLN A 1 150 ? -2.949 -9.497 -10.298 1.00 96.00 150 GLN A N 1
ATOM 1212 C CA . GLN A 1 150 ? -4.396 -9.642 -10.124 1.00 96.00 150 GLN A CA 1
ATOM 1213 C C . GLN A 1 150 ? -4.798 -9.717 -8.646 1.00 96.00 150 GLN A C 1
ATOM 1215 O O . GLN A 1 150 ? -4.016 -10.141 -7.789 1.00 96.00 150 GLN A O 1
ATOM 1220 N N . LEU A 1 151 ? -6.038 -9.344 -8.331 1.00 97.12 151 LEU A N 1
ATOM 1221 C CA . LEU A 1 151 ? -6.645 -9.626 -7.031 1.00 97.12 151 LEU A CA 1
ATOM 1222 C C . LEU A 1 151 ? -6.930 -11.127 -6.915 1.00 97.12 151 LEU A C 1
ATOM 1224 O O . LEU A 1 151 ? -7.469 -11.715 -7.839 1.00 97.12 151 LEU A O 1
ATOM 1228 N N . GLY A 1 152 ? -6.620 -11.755 -5.782 1.00 96.50 152 GLY A N 1
ATOM 1229 C CA . GLY A 1 152 ? -6.995 -13.154 -5.561 1.00 96.50 152 GLY A CA 1
ATOM 1230 C C . GLY A 1 152 ? -8.461 -13.305 -5.147 1.00 96.50 152 GLY A C 1
ATOM 1231 O O . GLY A 1 152 ? -8.918 -12.615 -4.225 1.00 96.50 152 GLY A O 1
ATOM 1232 N N . LEU A 1 153 ? -9.186 -14.237 -5.781 1.00 97.06 153 LEU A N 1
ATOM 1233 C CA . LEU A 1 153 ? -10.594 -14.526 -5.477 1.00 97.06 153 LEU A CA 1
ATOM 1234 C C . LEU A 1 153 ? -10.816 -14.825 -3.994 1.00 97.06 153 LEU A C 1
ATOM 1236 O O . LEU A 1 153 ? -11.732 -14.276 -3.383 1.00 97.06 153 LEU A O 1
ATOM 1240 N N . LEU A 1 154 ? -9.965 -15.659 -3.392 1.00 97.25 154 LEU A N 1
ATOM 1241 C CA . LEU A 1 154 ? -10.117 -16.028 -1.988 1.00 97.25 154 LEU A CA 1
ATOM 1242 C C . LEU A 1 154 ? -10.019 -14.810 -1.059 1.00 97.25 154 LEU A C 1
ATOM 1244 O O . LEU A 1 154 ? -10.856 -14.654 -0.173 1.00 97.25 154 LEU A O 1
ATOM 1248 N N . GLN A 1 155 ? -9.033 -13.931 -1.255 1.00 96.38 155 GLN A N 1
ATOM 1249 C CA . GLN A 1 155 ? -8.878 -12.727 -0.433 1.00 96.38 155 GLN A CA 1
ATOM 1250 C C . GLN A 1 155 ? -10.072 -11.790 -0.583 1.00 96.38 155 GLN A C 1
ATOM 1252 O O . GLN A 1 155 ? -10.534 -11.232 0.412 1.00 96.38 155 GLN A O 1
ATOM 1257 N N . MET A 1 156 ? -10.590 -11.646 -1.806 1.00 98.06 156 MET A N 1
ATOM 1258 C CA . MET A 1 156 ? -11.795 -10.864 -2.065 1.00 98.06 156 MET A CA 1
ATOM 1259 C C . MET A 1 156 ? -12.997 -11.445 -1.308 1.00 98.06 156 MET A C 1
ATOM 1261 O O . MET A 1 156 ? -13.656 -10.719 -0.565 1.00 98.06 156 MET A O 1
ATOM 1265 N N . LEU A 1 157 ? -13.255 -12.751 -1.438 1.00 98.38 157 LEU A N 1
ATOM 1266 C CA . LEU A 1 157 ? -14.387 -13.415 -0.785 1.00 98.38 157 LEU A CA 1
ATOM 1267 C C . LEU A 1 157 ? -14.296 -13.353 0.743 1.00 98.38 157 LEU A C 1
ATOM 1269 O O . LEU A 1 157 ? -15.290 -13.042 1.397 1.00 98.38 157 LEU A O 1
ATOM 1273 N N . LEU A 1 158 ? -13.115 -13.598 1.318 1.00 98.50 158 LEU A N 1
ATOM 1274 C CA . LEU A 1 158 ? -12.907 -13.529 2.766 1.00 98.50 158 LEU A CA 1
ATOM 1275 C C . LEU A 1 158 ? -13.104 -12.109 3.312 1.00 98.50 158 LEU A C 1
ATOM 1277 O O . LEU A 1 158 ? -13.741 -11.944 4.353 1.00 98.50 158 LEU A O 1
ATOM 1281 N N . ALA A 1 159 ? -12.615 -11.086 2.607 1.00 98.44 159 ALA A N 1
ATOM 1282 C CA . ALA A 1 159 ? -12.804 -9.694 3.005 1.00 98.44 159 ALA A CA 1
ATOM 1283 C C . ALA A 1 159 ? -14.279 -9.269 2.921 1.00 98.44 159 ALA A C 1
ATOM 1285 O O . ALA A 1 159 ? -14.794 -8.657 3.858 1.00 98.44 159 ALA A O 1
ATOM 1286 N N . VAL A 1 160 ? -14.980 -9.633 1.841 1.00 98.50 160 VAL A N 1
ATOM 1287 C CA . VAL A 1 160 ? -16.417 -9.351 1.673 1.00 98.50 160 VAL A CA 1
ATOM 1288 C C . VAL A 1 160 ? -17.240 -10.070 2.743 1.00 98.50 160 VAL A C 1
ATOM 1290 O O . VAL A 1 160 ? -18.073 -9.450 3.405 1.00 98.50 160 VAL A O 1
ATOM 1293 N N . ALA A 1 161 ? -16.983 -11.360 2.970 1.00 98.44 161 ALA A N 1
ATOM 1294 C CA . ALA A 1 161 ? -17.670 -12.127 4.003 1.00 98.44 161 ALA A CA 1
ATOM 1295 C C . ALA A 1 161 ? -17.404 -11.540 5.396 1.00 98.44 161 ALA A C 1
ATOM 1297 O O . ALA A 1 161 ? -18.342 -11.327 6.164 1.00 98.44 161 ALA A O 1
ATOM 1298 N N . GLY A 1 162 ? -16.150 -11.207 5.707 1.00 98.25 162 GLY A N 1
ATOM 1299 C CA . GLY A 1 162 ? -15.778 -10.594 6.977 1.00 98.25 162 GLY A CA 1
ATOM 1300 C C . GLY A 1 162 ? -16.431 -9.230 7.206 1.00 98.25 162 GLY A C 1
ATOM 1301 O O . GLY A 1 162 ? -16.914 -8.981 8.312 1.00 98.25 162 GLY A O 1
ATOM 1302 N N . PHE A 1 163 ? -16.553 -8.396 6.166 1.00 98.12 163 PHE A N 1
ATOM 1303 C CA . PHE A 1 163 ? -17.276 -7.120 6.227 1.00 98.12 163 PHE A CA 1
ATOM 1304 C C . PHE A 1 163 ? -18.725 -7.295 6.706 1.00 98.12 163 PHE A C 1
ATOM 1306 O O . PHE A 1 163 ? -19.140 -6.622 7.653 1.00 98.12 163 PHE A O 1
ATOM 1313 N N . PHE A 1 164 ? -19.478 -8.222 6.103 1.00 97.81 164 PHE A N 1
ATOM 1314 C CA . PHE A 1 164 ? -20.888 -8.444 6.443 1.00 97.81 164 PHE A CA 1
ATOM 1315 C C . PHE A 1 164 ? -21.085 -9.231 7.746 1.00 97.81 164 PHE A C 1
ATOM 1317 O O . PHE A 1 164 ? -21.985 -8.914 8.527 1.00 97.81 164 PHE A O 1
ATOM 1324 N N . VAL A 1 165 ? -20.243 -10.234 8.015 1.00 97.75 165 VAL A N 1
ATOM 1325 C CA . VAL A 1 165 ? -20.327 -11.074 9.224 1.00 97.75 165 VAL A CA 1
ATOM 1326 C C . VAL A 1 165 ? -20.026 -10.272 10.487 1.00 97.75 165 VAL A C 1
ATOM 1328 O O . VAL A 1 165 ? -20.700 -10.467 11.499 1.00 97.75 165 VAL A O 1
ATOM 1331 N N . ALA A 1 166 ? -19.085 -9.324 10.428 1.00 96.25 166 ALA A N 1
ATOM 1332 C CA . ALA A 1 166 ? -18.770 -8.458 11.561 1.00 96.25 166 ALA A CA 1
ATOM 1333 C C . ALA A 1 166 ? -19.974 -7.628 12.034 1.00 96.25 166 ALA A C 1
ATOM 1335 O O . ALA A 1 166 ? -20.016 -7.245 13.203 1.00 96.25 166 ALA A O 1
ATOM 1336 N N . ARG A 1 167 ? -20.929 -7.325 11.132 1.00 93.50 167 ARG A N 1
ATOM 1337 C CA . ARG A 1 167 ? -22.073 -6.417 11.365 1.00 93.50 167 ARG A CA 1
ATOM 1338 C C . ARG A 1 167 ? -21.659 -5.101 12.036 1.00 93.50 167 ARG A C 1
ATOM 1340 O O . ARG A 1 167 ? -22.398 -4.524 12.832 1.00 93.50 167 ARG A O 1
ATOM 1347 N N . ARG A 1 168 ? -20.447 -4.649 11.722 1.00 93.25 168 ARG A N 1
ATOM 1348 C CA . ARG A 1 168 ? -19.812 -3.446 12.249 1.00 93.25 168 ARG A CA 1
ATOM 1349 C C . ARG A 1 168 ? -19.893 -2.385 11.159 1.00 93.25 168 ARG A C 1
ATOM 1351 O O . ARG A 1 168 ? -19.518 -2.658 10.033 1.00 93.25 168 ARG A O 1
ATOM 1358 N N . PHE A 1 169 ? -20.396 -1.198 11.474 1.00 94.69 169 PHE A N 1
ATOM 1359 C CA . PHE A 1 169 ? -20.539 -0.103 10.502 1.00 94.69 169 PHE A CA 1
ATOM 1360 C C . PHE A 1 169 ? -20.078 1.240 11.081 1.00 94.69 169 PHE A C 1
ATOM 1362 O O . PHE A 1 169 ? -20.555 2.299 10.687 1.00 94.69 169 PHE A O 1
ATOM 1369 N N . ASP A 1 170 ? -19.154 1.210 12.044 1.00 96.19 170 ASP A N 1
ATOM 1370 C CA . ASP A 1 170 ? -18.482 2.432 12.487 1.00 96.19 170 ASP A CA 1
ATOM 1371 C C . ASP A 1 170 ? -17.499 2.961 11.436 1.00 96.19 170 ASP A C 1
ATOM 1373 O O . ASP A 1 170 ? -17.106 2.263 10.499 1.00 96.19 170 ASP A O 1
ATOM 1377 N N . ALA A 1 171 ? -17.095 4.220 11.612 1.00 97.50 171 ALA A N 1
ATOM 1378 C CA . ALA A 1 171 ? -16.270 4.933 10.645 1.00 97.50 171 ALA A CA 1
ATOM 1379 C C . ALA A 1 171 ? -14.923 4.247 10.370 1.00 97.50 171 ALA A C 1
ATOM 1381 O O . ALA A 1 171 ? -14.431 4.318 9.249 1.00 97.50 171 ALA A O 1
ATOM 1382 N N . GLU A 1 172 ? -14.334 3.558 11.353 1.00 96.56 172 GLU A N 1
ATOM 1383 C CA . GLU A 1 172 ? -13.085 2.817 11.149 1.00 96.56 172 GLU A CA 1
ATOM 1384 C C . GLU A 1 172 ? -13.303 1.587 10.256 1.00 96.56 172 GLU A C 1
ATOM 1386 O O . GLU A 1 172 ? -12.512 1.325 9.350 1.00 96.56 172 GLU A O 1
ATOM 1391 N N . TRP A 1 173 ? -14.400 0.855 10.458 1.00 97.50 173 TRP A N 1
ATOM 1392 C CA . TRP A 1 173 ? -14.741 -0.279 9.598 1.00 97.50 173 TRP A CA 1
ATOM 1393 C C . TRP A 1 173 ? -15.068 0.154 8.167 1.00 97.50 173 TRP A C 1
ATOM 1395 O O . TRP A 1 173 ? -14.576 -0.435 7.201 1.00 97.50 173 TRP A O 1
ATOM 1405 N N . LEU A 1 174 ? -15.844 1.233 8.028 1.00 98.19 174 LEU A N 1
ATOM 1406 C CA . LEU A 1 174 ? -16.152 1.830 6.730 1.00 98.19 174 LEU A CA 1
ATOM 1407 C C . LEU A 1 174 ? -14.900 2.385 6.050 1.00 98.19 174 LEU A C 1
ATOM 1409 O O . LEU A 1 174 ? -14.776 2.256 4.837 1.00 98.19 174 LEU A O 1
ATOM 1413 N N . PHE A 1 175 ? -13.946 2.934 6.805 1.00 98.38 175 PHE A N 1
ATOM 1414 C CA . PHE A 1 175 ? -12.662 3.361 6.260 1.00 98.38 175 PHE A CA 1
ATOM 1415 C C . PHE A 1 175 ? -11.925 2.203 5.577 1.00 98.38 175 PHE A C 1
ATOM 1417 O O . PHE A 1 175 ? -11.473 2.368 4.444 1.00 98.38 175 PHE A O 1
ATOM 1424 N N . PHE A 1 176 ? -11.827 1.024 6.203 1.00 98.38 176 PHE A N 1
ATOM 1425 C CA . PHE A 1 176 ? -11.175 -0.127 5.565 1.00 98.38 176 PHE A CA 1
ATOM 1426 C C . PHE A 1 176 ? -11.920 -0.575 4.299 1.00 98.38 176 PHE A C 1
ATOM 1428 O O . PHE A 1 176 ? -11.286 -0.815 3.275 1.00 98.38 176 PHE A O 1
ATOM 1435 N N . ALA A 1 177 ? -13.254 -0.608 4.318 1.00 98.50 177 ALA A N 1
ATOM 1436 C CA . ALA A 1 177 ? -14.043 -0.946 3.130 1.00 98.50 177 ALA A CA 1
ATOM 1437 C C . ALA A 1 177 ? -13.860 0.068 1.988 1.00 98.50 177 ALA A C 1
ATOM 1439 O O . ALA A 1 177 ? -13.523 -0.312 0.867 1.00 98.50 177 ALA A O 1
ATOM 1440 N N . ILE A 1 178 ? -14.019 1.361 2.275 1.00 98.56 178 ILE A N 1
ATOM 1441 C CA . ILE A 1 178 ? -13.907 2.442 1.286 1.00 98.56 178 ILE A CA 1
ATOM 1442 C C . ILE A 1 178 ? -12.480 2.537 0.748 1.00 98.56 178 ILE A C 1
ATOM 1444 O O . ILE A 1 178 ? -12.294 2.699 -0.452 1.00 98.56 178 ILE A O 1
ATOM 1448 N N . SER A 1 179 ? -11.466 2.401 1.603 1.00 98.44 179 SER A N 1
ATOM 1449 C CA . SER A 1 179 ? -10.069 2.435 1.163 1.00 98.44 179 SER A CA 1
ATOM 1450 C C . SER A 1 179 ? -9.694 1.224 0.310 1.00 98.44 179 SER A C 1
ATOM 1452 O O . SER A 1 179 ? -8.978 1.397 -0.673 1.00 98.44 179 SER A O 1
ATOM 1454 N N . ALA A 1 180 ? -10.204 0.024 0.622 1.00 98.44 180 ALA A N 1
ATOM 1455 C CA . ALA A 1 180 ? -10.029 -1.148 -0.234 1.00 98.44 180 ALA A CA 1
ATOM 1456 C C . ALA A 1 180 ? -10.662 -0.912 -1.610 1.00 98.44 180 ALA A C 1
ATOM 1458 O O . ALA A 1 180 ? -9.983 -1.047 -2.623 1.00 98.44 180 ALA A O 1
ATOM 1459 N N . LEU A 1 181 ? -11.933 -0.500 -1.654 1.00 98.44 181 LEU A N 1
ATOM 1460 C CA . LEU A 1 181 ? -12.645 -0.236 -2.908 1.00 98.44 181 LEU A CA 1
ATOM 1461 C C . LEU A 1 181 ? -12.000 0.897 -3.713 1.00 98.44 181 LEU A C 1
ATOM 1463 O O . LEU A 1 181 ? -11.838 0.766 -4.921 1.00 98.44 181 LEU A O 1
ATOM 1467 N N . GLY A 1 182 ? -11.591 1.978 -3.050 1.00 98.38 182 GLY A N 1
ATOM 1468 C CA . GLY A 1 182 ? -10.908 3.105 -3.678 1.00 98.38 182 GLY A CA 1
ATOM 1469 C C . GLY A 1 182 ? -9.561 2.700 -4.271 1.00 98.38 182 GLY A C 1
ATOM 1470 O O . GLY A 1 182 ? -9.304 2.983 -5.437 1.00 98.38 182 GLY A O 1
ATOM 1471 N N . ALA A 1 183 ? -8.726 1.982 -3.512 1.00 98.31 183 ALA A N 1
ATOM 1472 C CA . ALA A 1 183 ? -7.430 1.5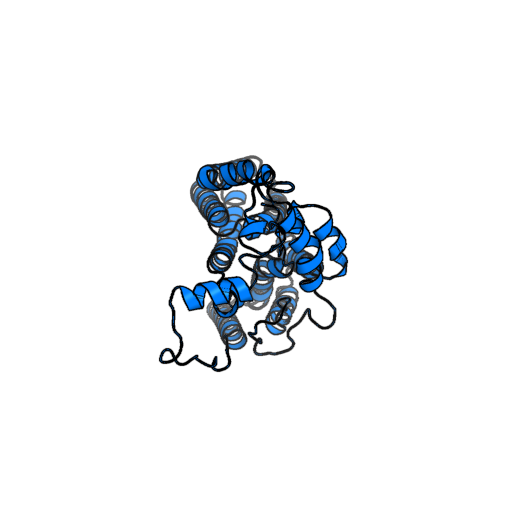09 -3.995 1.00 98.31 183 ALA A CA 1
ATOM 1473 C C . ALA A 1 183 ? -7.577 0.504 -5.148 1.00 98.31 183 ALA A C 1
ATOM 1475 O O . ALA A 1 183 ? -6.900 0.651 -6.158 1.00 98.31 183 ALA A O 1
ATOM 1476 N N . LEU A 1 184 ? -8.477 -0.479 -5.027 1.00 98.50 184 LEU A N 1
ATOM 1477 C CA . LEU A 1 184 ? -8.728 -1.479 -6.072 1.00 98.50 184 LEU A CA 1
ATOM 1478 C C . LEU A 1 184 ? -9.330 -0.844 -7.332 1.00 98.50 184 LEU A C 1
ATOM 1480 O O . LEU A 1 184 ? -8.887 -1.125 -8.442 1.00 98.50 184 LEU A O 1
ATOM 1484 N N . GLY A 1 185 ? -10.301 0.056 -7.164 1.00 98.19 185 GLY A N 1
ATOM 1485 C CA . GLY A 1 185 ? -10.918 0.785 -8.266 1.00 98.19 185 GLY A CA 1
ATOM 1486 C C . GLY A 1 185 ? -9.907 1.646 -9.017 1.00 98.19 185 GLY A C 1
ATOM 1487 O O . GLY A 1 185 ? -9.901 1.637 -10.244 1.00 98.19 185 GLY A O 1
ATOM 1488 N N . PHE A 1 186 ? -9.009 2.330 -8.301 1.00 98.31 186 PHE A N 1
ATOM 1489 C CA . PHE A 1 186 ? -8.016 3.227 -8.896 1.00 98.31 186 PHE A CA 1
ATOM 1490 C C . PHE A 1 186 ? -6.919 2.496 -9.695 1.00 98.31 186 PHE A C 1
ATOM 1492 O O . PHE A 1 186 ? -6.186 3.148 -10.432 1.00 98.31 186 PHE A O 1
ATOM 1499 N N . ILE A 1 187 ? -6.836 1.159 -9.641 1.00 98.44 187 ILE A N 1
ATOM 1500 C CA . ILE A 1 187 ? -5.993 0.350 -10.547 1.00 98.44 187 ILE A CA 1
ATOM 1501 C C . ILE A 1 187 ? -6.624 0.235 -11.951 1.00 98.44 187 ILE A C 1
ATOM 1503 O O . ILE A 1 187 ? -5.919 -0.014 -12.928 1.00 98.44 187 ILE A O 1
ATOM 1507 N N . GLY A 1 188 ? -7.945 0.397 -12.068 1.00 98.25 188 GLY A N 1
ATOM 1508 C CA . GLY A 1 188 ? -8.692 0.172 -13.306 1.00 98.25 188 GLY A CA 1
ATOM 1509 C C . GLY A 1 188 ? -8.341 1.139 -14.437 1.00 98.25 188 GLY A C 1
ATOM 1510 O O . GLY A 1 188 ? -8.018 2.296 -14.206 1.00 98.25 188 GLY A O 1
ATOM 1511 N N . ALA A 1 189 ? -8.485 0.694 -15.685 1.00 98.00 189 ALA A N 1
ATOM 1512 C CA . ALA A 1 189 ? -8.134 1.468 -16.878 1.00 98.00 189 ALA A CA 1
ATOM 1513 C C . ALA A 1 189 ? -8.841 2.832 -16.975 1.00 98.00 189 ALA A C 1
ATOM 1515 O O . ALA A 1 189 ? -8.310 3.760 -17.578 1.00 98.00 189 ALA A O 1
ATOM 1516 N N . TRP A 1 190 ? -10.004 2.985 -16.337 1.00 97.62 190 TRP A N 1
ATOM 1517 C CA . TRP A 1 190 ? -10.728 4.255 -16.260 1.00 97.62 190 TRP A CA 1
ATOM 1518 C C . TRP A 1 190 ? -9.942 5.361 -15.533 1.00 97.62 190 TRP A C 1
ATOM 1520 O O . TRP A 1 190 ? -10.167 6.539 -15.801 1.00 97.62 190 TRP A O 1
ATOM 1530 N N . SER A 1 191 ? -9.020 5.010 -14.629 1.00 97.88 191 SER A N 1
ATOM 1531 C CA . SER A 1 191 ? -8.196 5.971 -13.889 1.00 97.88 191 SER A CA 1
ATOM 1532 C C . SER A 1 191 ? -6.894 6.332 -14.613 1.00 97.88 191 SER A C 1
ATOM 1534 O O . SER A 1 191 ? -6.158 7.199 -14.139 1.00 97.88 191 SER A O 1
ATOM 1536 N N . LEU A 1 192 ? -6.604 5.719 -15.770 1.00 97.44 192 LEU A N 1
ATOM 1537 C CA . LEU A 1 192 ? -5.373 5.947 -16.537 1.00 97.44 192 LEU A CA 1
ATOM 1538 C C . LEU A 1 192 ? -5.083 7.437 -16.816 1.00 97.44 192 LEU A C 1
ATOM 1540 O O . LEU A 1 192 ? -3.946 7.851 -16.575 1.00 97.44 192 LEU A O 1
ATOM 1544 N N . PRO A 1 193 ? -6.063 8.284 -17.207 1.00 97.69 193 PRO A N 1
ATOM 1545 C CA . PRO A 1 193 ? -5.806 9.713 -17.400 1.00 97.69 193 PRO A CA 1
ATOM 1546 C C . PRO A 1 193 ? -5.319 10.417 -16.126 1.00 97.69 193 PRO A C 1
ATOM 1548 O O . PRO A 1 193 ? -4.528 11.356 -16.191 1.00 97.69 193 PRO A O 1
ATOM 1551 N N . ILE A 1 194 ? -5.755 9.947 -14.952 1.00 97.81 194 ILE A N 1
ATOM 1552 C CA . ILE A 1 194 ? -5.330 10.493 -13.659 1.00 97.81 194 ILE A CA 1
ATOM 1553 C C . ILE A 1 194 ? -3.874 10.101 -13.401 1.00 97.81 194 ILE A C 1
ATOM 1555 O O . ILE A 1 194 ? -3.071 10.970 -13.065 1.00 97.81 194 ILE A O 1
ATOM 1559 N N . TRP A 1 195 ? -3.499 8.840 -13.636 1.00 97.06 195 TRP A N 1
ATOM 1560 C CA . TRP A 1 195 ? -2.109 8.384 -13.506 1.00 97.06 195 TRP A CA 1
ATOM 1561 C C . TRP A 1 195 ? -1.142 9.136 -14.424 1.00 97.06 195 TRP A C 1
ATOM 1563 O O . TRP A 1 195 ? -0.026 9.453 -14.018 1.00 97.06 195 TRP A O 1
ATOM 1573 N N . GLN A 1 196 ? -1.586 9.468 -15.637 1.00 96.69 196 GLN A N 1
ATOM 1574 C CA . GLN A 1 196 ? -0.779 10.187 -16.624 1.00 96.69 196 GLN A CA 1
ATOM 1575 C C . GLN A 1 196 ? -0.755 11.710 -16.401 1.00 96.69 196 GLN A C 1
ATOM 1577 O O . GLN A 1 196 ? 0.086 12.390 -16.992 1.00 96.69 196 GLN A O 1
ATOM 1582 N N . SER A 1 197 ? -1.620 12.255 -15.537 1.00 96.19 197 SER A N 1
ATOM 1583 C CA . SER A 1 197 ? -1.829 13.706 -15.387 1.00 96.19 197 SER A CA 1
ATOM 1584 C C . SER A 1 197 ? -0.604 14.488 -14.911 1.00 96.19 197 SER A C 1
ATOM 1586 O O . SER A 1 197 ? -0.453 15.661 -15.238 1.00 96.19 197 SER A O 1
ATOM 1588 N N . ASN A 1 198 ? 0.278 13.860 -14.134 1.00 93.19 198 ASN A N 1
ATOM 1589 C CA . ASN A 1 198 ? 1.463 14.502 -13.575 1.00 93.19 198 ASN A CA 1
ATOM 1590 C C . ASN A 1 198 ? 2.581 13.483 -13.324 1.00 93.19 198 ASN A C 1
ATOM 1592 O O . ASN A 1 198 ? 2.357 12.271 -13.295 1.00 93.19 198 ASN A O 1
ATOM 1596 N N . GLU A 1 199 ? 3.798 13.983 -13.132 1.00 90.81 199 GLU A N 1
ATOM 1597 C CA . GLU A 1 199 ? 4.970 13.130 -12.932 1.00 90.81 199 GLU A CA 1
ATOM 1598 C C . GLU A 1 199 ? 4.935 12.365 -11.607 1.00 90.81 199 GLU A C 1
ATOM 1600 O O . GLU A 1 199 ? 5.387 11.227 -11.575 1.00 90.81 199 GLU A O 1
ATOM 1605 N N . VAL A 1 200 ? 4.362 12.930 -10.536 1.00 91.38 200 VAL A N 1
ATOM 1606 C CA . VAL A 1 200 ? 4.291 12.272 -9.215 1.00 91.38 200 VAL A CA 1
ATOM 1607 C C . VAL A 1 200 ? 3.556 10.936 -9.321 1.00 91.38 200 VAL A C 1
ATOM 1609 O O . VAL A 1 200 ? 4.023 9.922 -8.806 1.00 91.38 200 VAL A O 1
ATOM 1612 N N . LEU A 1 201 ? 2.438 10.915 -10.047 1.00 94.62 201 LEU A N 1
ATOM 1613 C CA . LEU A 1 201 ? 1.679 9.693 -10.312 1.00 94.62 201 LEU A CA 1
ATOM 1614 C C . LEU A 1 201 ? 2.346 8.803 -11.367 1.00 94.62 201 LEU A C 1
ATOM 1616 O O . LEU A 1 201 ? 2.302 7.580 -11.245 1.00 94.62 201 LEU A O 1
ATOM 1620 N N . THR A 1 202 ? 3.029 9.391 -12.349 1.00 93.12 202 THR A N 1
ATOM 1621 C CA . THR A 1 202 ? 3.734 8.635 -13.396 1.00 93.12 202 THR A CA 1
ATOM 1622 C C . THR A 1 202 ? 4.879 7.782 -12.826 1.00 93.12 202 THR A C 1
ATOM 1624 O O . THR A 1 202 ? 5.073 6.652 -13.274 1.00 93.12 202 THR A O 1
ATOM 1627 N N . VAL A 1 203 ? 5.574 8.245 -11.773 1.00 91.50 203 VAL A N 1
ATOM 1628 C CA . VAL A 1 203 ? 6.637 7.471 -11.081 1.00 91.50 203 VAL A CA 1
ATOM 1629 C C . VAL A 1 203 ? 6.108 6.159 -10.494 1.00 91.50 203 VAL A C 1
ATOM 1631 O O . VAL A 1 203 ? 6.888 5.234 -10.270 1.00 91.50 203 VAL A O 1
ATOM 1634 N N . VAL A 1 204 ? 4.793 6.024 -10.278 1.00 93.50 204 VAL A N 1
ATOM 1635 C CA . VAL A 1 204 ? 4.206 4.767 -9.795 1.00 93.50 204 VAL A CA 1
ATOM 1636 C C . VAL A 1 204 ? 4.376 3.649 -10.804 1.00 93.50 204 VAL A C 1
ATOM 1638 O O . VAL A 1 204 ? 4.519 2.527 -10.336 1.00 93.50 204 VAL A O 1
ATOM 1641 N N . GLN A 1 205 ? 4.404 3.922 -12.118 1.00 93.38 205 GLN A N 1
ATOM 1642 C CA . GLN A 1 205 ? 4.598 2.992 -13.255 1.00 93.38 205 GLN A CA 1
ATOM 1643 C C . GLN A 1 205 ? 3.578 1.841 -13.375 1.00 93.38 205 GLN A C 1
ATOM 1645 O O . GLN A 1 205 ? 3.153 1.481 -14.465 1.00 93.38 205 GLN A O 1
ATOM 1650 N N . PHE A 1 206 ? 3.180 1.254 -12.252 1.00 95.12 206 PHE A N 1
ATOM 1651 C CA . PHE A 1 206 ? 2.455 0.010 -12.089 1.00 95.12 206 PHE A CA 1
ATOM 1652 C C . PHE A 1 206 ? 1.318 0.229 -11.079 1.00 95.12 206 PHE A C 1
ATOM 1654 O O . PHE A 1 206 ? 1.533 0.082 -9.871 1.00 95.12 206 PHE A O 1
ATOM 1661 N N . PRO A 1 207 ? 0.108 0.588 -11.540 1.00 97.00 207 PRO A N 1
ATOM 1662 C CA . PRO A 1 207 ? -1.014 0.932 -10.665 1.00 97.00 207 PRO A CA 1
ATOM 1663 C C . PRO A 1 207 ? -1.366 -0.167 -9.655 1.00 97.00 207 PRO A C 1
ATOM 1665 O O . PRO A 1 207 ? -1.684 0.132 -8.504 1.00 97.00 207 PRO A O 1
ATOM 1668 N N . TRP A 1 208 ? -1.197 -1.443 -10.025 1.00 95.81 208 TRP A N 1
ATOM 1669 C CA . TRP A 1 208 ? -1.408 -2.589 -9.131 1.00 95.81 208 TRP A CA 1
ATOM 1670 C C . TRP A 1 208 ? -0.503 -2.590 -7.879 1.00 95.81 208 TRP A C 1
ATOM 1672 O O . TRP A 1 208 ? -0.787 -3.334 -6.944 1.00 95.81 208 TRP A O 1
ATOM 1682 N N . ARG A 1 209 ? 0.511 -1.711 -7.760 1.00 95.69 209 ARG A N 1
ATOM 1683 C CA . ARG A 1 209 ? 1.218 -1.439 -6.485 1.00 95.69 209 ARG A CA 1
ATOM 1684 C C . ARG A 1 209 ? 0.272 -0.988 -5.363 1.00 95.69 209 ARG A C 1
ATOM 1686 O O . ARG A 1 209 ? 0.579 -1.194 -4.187 1.00 95.69 209 ARG A O 1
ATOM 1693 N N . LEU A 1 210 ? -0.905 -0.451 -5.697 1.00 97.31 210 LEU A N 1
ATOM 1694 C CA . LEU A 1 210 ? -1.978 -0.175 -4.735 1.00 97.31 210 LEU A CA 1
ATOM 1695 C C . LEU A 1 210 ? -2.484 -1.422 -4.005 1.00 97.31 210 LEU A C 1
ATOM 1697 O O . LEU A 1 210 ? -3.018 -1.284 -2.905 1.00 97.31 210 LEU A O 1
ATOM 1701 N N . LEU A 1 211 ? -2.250 -2.630 -4.532 1.00 96.62 211 LEU A N 1
ATOM 1702 C CA . LEU A 1 211 ? -2.502 -3.881 -3.811 1.00 96.62 211 LEU A CA 1
ATOM 1703 C C . LEU A 1 211 ? -1.751 -3.940 -2.477 1.00 96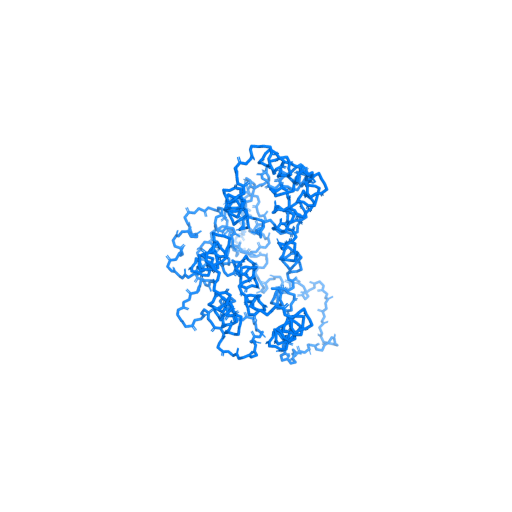.62 211 LEU A C 1
ATOM 1705 O O . LEU A 1 211 ? -2.263 -4.526 -1.526 1.00 96.62 211 LEU A O 1
ATOM 1709 N N . SER A 1 212 ? -0.579 -3.305 -2.359 1.00 93.62 212 SER A N 1
ATOM 1710 C CA . SER A 1 212 ? 0.150 -3.220 -1.086 1.00 93.62 212 SER A CA 1
ATOM 1711 C C . SER A 1 212 ? -0.684 -2.516 -0.015 1.00 93.62 212 SER A C 1
ATOM 1713 O O . SER A 1 212 ? -0.824 -3.037 1.091 1.00 93.62 212 SER A O 1
ATOM 1715 N N . VAL A 1 213 ? -1.322 -1.396 -0.364 1.00 94.88 213 VAL A N 1
ATOM 1716 C CA . VAL A 1 213 ? -2.199 -0.640 0.542 1.00 94.88 213 VAL A CA 1
ATOM 1717 C C . VAL A 1 213 ? -3.550 -1.344 0.716 1.00 94.88 213 VAL A C 1
ATOM 1719 O O . VAL A 1 213 ? -3.998 -1.534 1.844 1.00 94.88 213 VAL A O 1
ATOM 1722 N N . ALA A 1 214 ? -4.167 -1.815 -0.372 1.00 97.50 214 ALA A N 1
ATOM 1723 C CA . ALA A 1 214 ? -5.451 -2.517 -0.329 1.00 97.50 214 ALA A CA 1
ATOM 1724 C C . ALA A 1 214 ? -5.384 -3.798 0.517 1.00 97.50 214 ALA A C 1
ATOM 1726 O O . ALA A 1 214 ? -6.322 -4.100 1.252 1.00 97.50 214 ALA A O 1
ATOM 1727 N N . SER A 1 215 ? -4.264 -4.530 0.470 1.00 95.81 215 SER A N 1
ATOM 1728 C CA . SER A 1 215 ? -4.079 -5.770 1.236 1.00 95.81 215 SER A CA 1
ATOM 1729 C C . SER A 1 215 ? -4.232 -5.571 2.743 1.00 95.81 215 SER A C 1
ATOM 1731 O O . SER A 1 215 ? -4.740 -6.460 3.424 1.00 95.81 215 SER A O 1
ATOM 1733 N N . LEU A 1 216 ? -3.858 -4.394 3.257 1.00 96.31 216 LEU A N 1
ATOM 1734 C CA . LEU A 1 216 ? -4.017 -4.051 4.665 1.00 96.31 216 LEU A CA 1
ATOM 1735 C C . LEU A 1 216 ? -5.497 -3.957 5.041 1.00 96.31 216 LEU A C 1
ATOM 1737 O O . LEU A 1 216 ? -5.925 -4.575 6.015 1.00 96.31 216 LEU A O 1
ATOM 1741 N N . SER A 1 217 ? -6.289 -3.253 4.232 1.00 98.06 217 SER A N 1
ATOM 1742 C CA . SER A 1 217 ? -7.737 -3.164 4.415 1.00 98.06 217 SER A CA 1
ATOM 1743 C C . SER A 1 217 ? -8.421 -4.519 4.262 1.00 98.06 217 SER A C 1
ATOM 1745 O O . SER A 1 217 ? -9.226 -4.893 5.110 1.00 98.06 217 SER A O 1
ATOM 1747 N N . LEU A 1 218 ? -8.064 -5.298 3.236 1.00 98.25 218 LEU A N 1
ATOM 1748 C CA . LEU A 1 218 ? -8.623 -6.638 3.019 1.00 98.25 218 LEU A CA 1
ATOM 1749 C C . LEU A 1 218 ? -8.325 -7.580 4.196 1.00 98.25 218 LEU A C 1
ATOM 1751 O O . LEU A 1 218 ? -9.201 -8.345 4.607 1.00 98.25 218 LEU A O 1
ATOM 1755 N N . ALA A 1 219 ? -7.127 -7.497 4.782 1.00 96.69 219 ALA A N 1
ATOM 1756 C CA . ALA A 1 219 ? -6.767 -8.261 5.974 1.00 96.69 219 ALA A CA 1
ATOM 1757 C C . ALA A 1 219 ? -7.609 -7.856 7.196 1.00 96.69 219 ALA A C 1
ATOM 1759 O O . ALA A 1 219 ? -8.113 -8.728 7.907 1.00 96.69 219 ALA A O 1
ATOM 1760 N N . MET A 1 220 ? -7.818 -6.551 7.417 1.00 96.69 220 MET A N 1
ATOM 1761 C CA . MET A 1 220 ? -8.679 -6.059 8.504 1.00 96.69 220 MET A CA 1
ATOM 1762 C C . MET A 1 220 ? -10.133 -6.508 8.327 1.00 96.69 220 MET A C 1
ATOM 1764 O O . MET A 1 220 ? -10.753 -6.965 9.285 1.00 96.69 220 MET A O 1
ATOM 1768 N N . LEU A 1 221 ? -10.661 -6.446 7.102 1.00 98.25 221 LEU A N 1
ATOM 1769 C CA . LEU A 1 221 ? -12.016 -6.905 6.792 1.00 98.25 221 LEU A CA 1
ATOM 1770 C C . LEU A 1 221 ? -12.165 -8.416 6.985 1.00 98.25 221 LEU A C 1
ATOM 1772 O O . LEU A 1 221 ? -13.136 -8.855 7.593 1.00 98.25 221 LEU A O 1
ATOM 1776 N N . THR A 1 222 ? -11.173 -9.205 6.561 1.00 98.38 222 THR A N 1
ATOM 1777 C CA . THR A 1 222 ? -11.143 -10.667 6.759 1.00 98.38 222 THR A CA 1
ATOM 1778 C C . THR A 1 222 ? -11.217 -11.046 8.241 1.00 98.38 222 THR A C 1
ATOM 1780 O O . THR A 1 222 ? -11.924 -11.988 8.606 1.00 98.38 222 THR A O 1
ATOM 1783 N N . ALA A 1 223 ? -10.566 -10.280 9.127 1.00 95.94 223 ALA A N 1
ATOM 1784 C CA . ALA A 1 223 ? -10.658 -10.485 10.576 1.00 95.94 223 ALA A CA 1
ATOM 1785 C C . ALA A 1 223 ? -12.098 -10.342 11.116 1.00 95.94 223 ALA A C 1
ATOM 1787 O O . ALA A 1 223 ? -12.418 -10.876 12.180 1.00 95.94 223 ALA A O 1
ATOM 1788 N N . GLY A 1 224 ? -12.993 -9.699 10.358 1.00 97.12 224 GLY A N 1
ATOM 1789 C CA . GLY A 1 224 ? -14.421 -9.601 10.650 1.00 97.12 224 GLY A CA 1
ATOM 1790 C C . GLY A 1 224 ? -15.135 -10.946 10.794 1.00 97.12 224 GLY A C 1
ATOM 1791 O O . GLY A 1 224 ? -16.105 -11.035 11.542 1.00 97.12 224 GLY A O 1
ATOM 1792 N N . LEU A 1 225 ? -14.610 -12.014 10.183 1.00 97.50 225 LEU A N 1
ATOM 1793 C CA . LEU A 1 225 ? -15.122 -13.382 10.344 1.00 97.50 225 LEU A CA 1
ATOM 1794 C C . LEU A 1 225 ? -14.945 -13.928 11.771 1.00 97.50 225 LEU A C 1
ATOM 1796 O O . LEU A 1 225 ? -15.722 -14.774 12.207 1.00 97.50 225 LEU A O 1
ATOM 1800 N N . ALA A 1 226 ? -13.948 -13.436 12.512 1.00 96.19 226 ALA A N 1
ATOM 1801 C CA . ALA A 1 226 ? -13.690 -13.846 13.891 1.00 96.19 226 ALA A CA 1
ATOM 1802 C C . ALA A 1 226 ? -14.377 -12.935 14.928 1.00 96.19 226 ALA A C 1
ATOM 1804 O O . ALA A 1 226 ? -14.583 -13.351 16.068 1.00 96.19 226 ALA A O 1
ATOM 1805 N N . LEU A 1 227 ? -14.760 -11.703 14.564 1.00 94.00 227 LEU A N 1
ATOM 1806 C CA . LEU A 1 227 ? -15.279 -10.701 15.510 1.00 94.00 227 LEU A CA 1
ATOM 1807 C C . LEU A 1 227 ? -16.552 -11.119 16.278 1.00 94.00 227 LEU A C 1
ATOM 1809 O O . LEU A 1 227 ? -16.613 -10.844 17.479 1.00 94.00 227 LEU A O 1
ATOM 1813 N N . PRO A 1 228 ? -17.555 -11.793 15.677 1.00 95.00 228 PRO A N 1
ATOM 1814 C CA . PRO A 1 228 ? -18.759 -12.203 16.411 1.00 95.00 228 PRO A CA 1
ATOM 1815 C C . PRO A 1 228 ? -18.509 -13.292 17.468 1.00 95.00 228 PRO A C 1
ATOM 1817 O O . PRO A 1 228 ? -19.364 -13.552 18.320 1.00 95.00 228 PRO A O 1
ATOM 1820 N N . V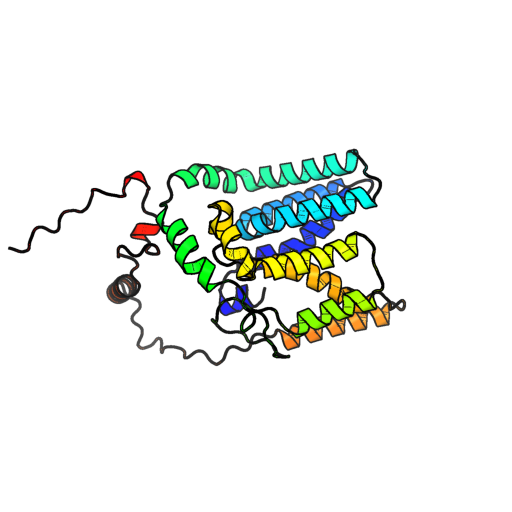AL A 1 229 ? -17.352 -13.956 17.421 1.00 95.12 229 VAL A N 1
ATOM 1821 C CA . VAL A 1 229 ? -17.044 -15.131 18.239 1.00 95.12 229 VAL A CA 1
ATOM 1822 C C . VAL A 1 229 ? -16.512 -14.681 19.594 1.00 95.12 229 VAL A C 1
ATOM 1824 O O . VAL A 1 229 ? -15.343 -14.331 19.753 1.00 95.12 229 VAL A O 1
ATOM 1827 N N . LYS A 1 230 ? -17.392 -14.719 20.601 1.00 94.19 230 LYS A N 1
ATOM 1828 C CA . LYS A 1 230 ? -17.089 -14.261 21.969 1.00 94.19 230 LYS A CA 1
ATOM 1829 C C . LYS A 1 230 ? -16.181 -15.210 22.759 1.00 94.19 230 LYS A C 1
ATOM 1831 O O . LYS A 1 230 ? -15.505 -14.781 23.690 1.00 94.19 230 LYS A O 1
ATOM 1836 N N . ARG A 1 231 ? -16.183 -16.509 22.434 1.00 96.38 231 ARG A N 1
ATOM 1837 C CA . ARG A 1 231 ? -15.347 -17.506 23.123 1.00 96.38 231 ARG A CA 1
ATOM 1838 C C . ARG A 1 231 ? -13.910 -17.409 22.618 1.00 96.38 231 ARG A C 1
ATOM 1840 O O . ARG A 1 231 ? -13.647 -17.780 21.480 1.00 96.38 231 ARG A O 1
ATOM 1847 N N . GLN A 1 232 ? -12.997 -16.980 23.491 1.00 93.88 232 GLN A N 1
ATOM 1848 C CA . GLN A 1 232 ? -11.586 -16.755 23.156 1.00 93.88 232 GLN A CA 1
ATOM 1849 C C . GLN A 1 232 ? -10.937 -17.944 22.422 1.00 93.88 232 GLN A C 1
ATOM 1851 O O . GLN A 1 232 ? -10.421 -17.724 21.331 1.00 93.88 232 GLN A O 1
ATOM 1856 N N . PRO A 1 233 ? -11.022 -19.207 22.897 1.00 96.50 233 PRO A N 1
ATOM 1857 C CA . PRO A 1 233 ? -10.395 -20.326 22.186 1.00 96.50 233 PRO A CA 1
ATOM 1858 C C . PRO A 1 233 ? -10.944 -20.529 20.767 1.00 96.50 233 PRO A C 1
ATOM 1860 O O . PRO A 1 233 ? -10.183 -20.785 19.841 1.00 96.50 233 PRO A O 1
ATOM 1863 N N . ALA A 1 234 ? -12.258 -20.364 20.578 1.00 95.81 234 ALA A N 1
ATOM 1864 C CA . ALA A 1 234 ? -12.889 -20.483 19.265 1.00 95.81 234 ALA A CA 1
ATOM 1865 C C . ALA A 1 234 ? -12.483 -19.334 18.328 1.00 95.81 234 ALA A C 1
ATOM 1867 O O . ALA A 1 234 ? -12.284 -19.554 17.138 1.00 95.81 234 ALA A O 1
ATOM 1868 N N . ASN A 1 235 ? -12.317 -18.123 18.866 1.00 95.44 235 ASN A N 1
ATOM 1869 C CA . ASN A 1 235 ? -11.828 -16.969 18.114 1.00 95.44 235 ASN A CA 1
ATOM 1870 C C . ASN A 1 235 ? -10.395 -17.209 17.602 1.00 95.44 235 ASN A C 1
ATOM 1872 O O . ASN A 1 235 ? -10.146 -17.087 16.404 1.00 95.44 235 ASN A O 1
ATOM 1876 N N . TRP A 1 236 ? -9.490 -17.661 18.480 1.00 95.25 236 TRP A N 1
ATOM 1877 C CA . TRP A 1 236 ? -8.116 -18.024 18.108 1.00 95.25 236 TRP A CA 1
ATOM 1878 C C . TRP A 1 236 ? -8.063 -19.142 17.066 1.00 95.25 236 TRP A C 1
ATOM 1880 O O . TRP A 1 236 ? -7.283 -19.052 16.121 1.00 95.25 236 TRP A O 1
ATOM 1890 N N . LEU A 1 237 ? -8.912 -20.165 17.203 1.00 97.19 237 LEU A N 1
ATOM 1891 C CA . LEU A 1 237 ? -9.018 -21.248 16.224 1.00 97.19 237 LEU A CA 1
ATOM 1892 C C . LEU A 1 237 ? -9.452 -20.736 14.847 1.00 97.19 237 LEU A C 1
ATOM 1894 O O . LEU A 1 237 ? -8.861 -21.128 13.846 1.00 97.19 237 LEU A O 1
ATOM 1898 N N . ILE A 1 238 ? -10.437 -19.836 14.783 1.00 96.88 238 ILE A N 1
ATOM 1899 C CA . ILE A 1 238 ? -10.886 -19.240 13.516 1.00 96.88 238 ILE A CA 1
ATOM 1900 C C . ILE A 1 238 ? -9.785 -18.373 12.909 1.00 96.88 238 ILE A C 1
ATOM 1902 O O . ILE A 1 238 ? -9.507 -18.498 11.720 1.00 96.88 238 ILE A O 1
ATOM 1906 N N . ALA A 1 239 ? -9.114 -17.541 13.708 1.00 95.88 239 ALA A N 1
ATOM 1907 C CA . ALA A 1 239 ? -7.990 -16.740 13.232 1.00 95.88 239 ALA A CA 1
ATOM 1908 C C . ALA A 1 239 ? -6.863 -17.626 12.670 1.00 95.88 239 ALA A C 1
ATOM 1910 O O . ALA A 1 239 ? -6.376 -17.377 11.568 1.00 95.88 239 ALA A O 1
ATOM 1911 N N . ALA A 1 240 ? -6.496 -18.696 13.382 1.00 96.88 240 ALA A N 1
ATOM 1912 C CA . ALA A 1 240 ? -5.501 -19.660 12.923 1.00 96.88 240 ALA A CA 1
ATOM 1913 C C . ALA A 1 240 ? -5.942 -20.363 11.630 1.00 96.88 240 ALA A C 1
ATOM 1915 O O . ALA A 1 240 ? -5.156 -20.453 10.689 1.00 96.88 240 ALA A O 1
ATOM 1916 N N . ALA A 1 241 ? -7.202 -20.798 11.543 1.00 97.69 241 ALA A N 1
ATOM 1917 C CA . ALA A 1 241 ? -7.750 -21.434 10.348 1.00 97.69 241 ALA A CA 1
ATOM 1918 C C . ALA A 1 241 ? -7.737 -20.493 9.134 1.00 97.69 241 ALA A C 1
ATOM 1920 O O . ALA A 1 241 ? -7.355 -20.917 8.047 1.00 97.69 241 ALA A O 1
ATOM 1921 N N . LEU A 1 242 ? -8.086 -19.213 9.314 1.00 97.69 242 LEU A N 1
ATOM 1922 C CA . LEU A 1 242 ? -8.020 -18.201 8.254 1.00 97.69 242 LEU A CA 1
ATOM 1923 C C . LEU A 1 242 ? -6.582 -17.967 7.783 1.00 97.69 242 LEU A C 1
ATOM 1925 O O . LEU A 1 242 ? -6.339 -17.916 6.579 1.00 97.69 242 LEU A O 1
ATOM 1929 N N . ILE A 1 243 ? -5.622 -17.868 8.708 1.00 95.94 243 ILE A N 1
ATOM 1930 C CA . ILE A 1 243 ? -4.200 -17.723 8.364 1.00 95.94 243 ILE A CA 1
ATOM 1931 C C . ILE A 1 243 ? -3.717 -18.946 7.580 1.00 95.94 243 ILE A C 1
ATOM 1933 O O . ILE A 1 243 ? -3.127 -18.786 6.515 1.00 95.94 243 ILE A O 1
ATOM 1937 N N . VAL A 1 244 ? -3.999 -20.159 8.064 1.00 96.81 244 VAL A N 1
ATOM 1938 C CA . VAL A 1 244 ? -3.618 -21.412 7.390 1.00 96.81 244 VAL A CA 1
ATOM 1939 C C . VAL A 1 244 ? -4.246 -21.495 6.000 1.00 96.81 244 VAL A C 1
ATOM 1941 O O . VAL A 1 244 ? -3.550 -21.804 5.036 1.00 96.81 244 VAL A O 1
ATOM 1944 N N . LEU A 1 245 ? -5.530 -21.161 5.874 1.00 97.19 245 LEU A N 1
ATOM 1945 C CA . LEU A 1 245 ? -6.241 -21.129 4.599 1.00 97.19 245 LEU A CA 1
ATOM 1946 C C . LEU A 1 245 ? -5.577 -20.160 3.611 1.00 97.19 245 LEU A C 1
ATOM 1948 O O . LEU A 1 245 ? -5.300 -20.547 2.476 1.00 97.19 245 LEU A O 1
ATOM 1952 N N . ILE A 1 246 ? -5.271 -18.934 4.046 1.00 95.38 246 ILE A N 1
ATOM 1953 C CA . ILE A 1 246 ? -4.582 -17.937 3.217 1.00 95.38 246 ILE A CA 1
ATOM 1954 C C . ILE A 1 246 ? -3.193 -18.444 2.821 1.00 95.38 246 ILE A C 1
ATOM 1956 O O . ILE A 1 246 ? -2.845 -18.373 1.648 1.00 95.38 246 ILE A O 1
ATOM 1960 N N . VAL A 1 247 ? -2.414 -19.006 3.748 1.00 93.94 247 VAL A N 1
ATOM 1961 C CA . VAL A 1 247 ? -1.076 -19.547 3.449 1.00 93.94 247 VAL A CA 1
ATOM 1962 C C . VAL A 1 247 ? -1.150 -20.685 2.427 1.00 93.94 247 VAL A C 1
ATOM 1964 O O . VAL A 1 247 ? -0.372 -20.699 1.477 1.00 93.94 247 VAL A O 1
ATOM 1967 N N . ILE A 1 248 ? -2.101 -21.613 2.566 1.00 94.38 248 ILE A N 1
ATOM 1968 C CA . ILE A 1 248 ? -2.282 -22.732 1.626 1.00 94.38 248 ILE A CA 1
ATOM 1969 C C . ILE A 1 248 ? -2.685 -22.230 0.237 1.00 94.38 248 ILE A C 1
ATOM 1971 O O . ILE A 1 248 ? -2.139 -22.694 -0.770 1.00 94.38 248 ILE A O 1
ATOM 1975 N N . ALA A 1 249 ? -3.634 -21.297 0.183 1.00 94.81 249 ALA A N 1
ATOM 1976 C CA . ALA A 1 249 ? -4.148 -20.738 -1.060 1.00 94.81 249 ALA A CA 1
ATOM 1977 C C . ALA A 1 249 ? -3.130 -19.851 -1.778 1.00 94.81 249 ALA A C 1
ATOM 1979 O O . ALA A 1 249 ? -3.111 -19.804 -3.003 1.00 94.81 249 ALA A O 1
ATOM 1980 N N . GLN A 1 250 ? -2.274 -19.168 -1.021 1.00 92.69 250 GLN A N 1
ATOM 1981 C CA . GLN A 1 250 ? -1.281 -18.236 -1.543 1.00 92.69 250 GLN A CA 1
ATOM 1982 C C . GLN A 1 250 ? 0.109 -18.851 -1.676 1.00 92.69 250 GLN A C 1
ATOM 1984 O O . GLN A 1 250 ? 1.042 -18.140 -2.025 1.00 92.69 250 GLN A O 1
ATOM 1989 N N . ARG A 1 251 ? 0.288 -20.149 -1.403 1.00 89.00 251 ARG A N 1
ATOM 1990 C CA . ARG A 1 251 ? 1.606 -20.780 -1.519 1.00 89.00 251 ARG A CA 1
ATOM 1991 C C . ARG A 1 251 ? 2.125 -20.643 -2.962 1.00 89.00 251 ARG A C 1
ATOM 1993 O O . ARG A 1 251 ? 1.423 -21.085 -3.877 1.00 89.00 251 ARG A O 1
ATOM 2000 N N . PRO A 1 252 ? 3.321 -20.071 -3.178 1.00 84.38 252 PRO A N 1
ATOM 2001 C CA . PRO A 1 252 ? 3.877 -19.952 -4.513 1.00 84.38 252 PRO A CA 1
ATOM 2002 C C . PRO A 1 252 ? 4.167 -21.351 -5.050 1.00 84.38 252 PRO A C 1
ATOM 2004 O O . PRO A 1 252 ? 4.781 -22.179 -4.378 1.00 84.38 252 PRO A O 1
ATOM 2007 N N . ARG A 1 253 ? 3.668 -21.626 -6.251 1.00 80.44 253 ARG A N 1
ATOM 2008 C CA . ARG A 1 253 ? 3.943 -22.853 -7.000 1.00 80.44 253 ARG A CA 1
ATOM 2009 C C . ARG A 1 253 ? 4.506 -22.418 -8.325 1.00 80.44 253 ARG A C 1
ATOM 2011 O O . ARG A 1 253 ? 3.772 -22.232 -9.287 1.00 80.44 253 ARG A O 1
ATOM 2018 N N . LEU A 1 254 ? 5.802 -22.168 -8.317 1.00 67.62 254 LEU A N 1
ATOM 2019 C CA . LEU A 1 254 ? 6.519 -21.994 -9.560 1.00 67.62 254 LEU A CA 1
ATOM 2020 C C . LEU A 1 254 ? 6.592 -23.376 -10.208 1.00 67.62 254 LEU A C 1
ATOM 2022 O O . LEU A 1 254 ? 6.890 -24.359 -9.523 1.00 67.62 254 LEU A O 1
ATOM 2026 N N . ALA A 1 255 ? 6.269 -23.455 -11.498 1.00 66.88 255 ALA A N 1
ATOM 2027 C CA . ALA A 1 255 ? 6.699 -24.598 -12.292 1.00 66.88 255 ALA A CA 1
ATOM 2028 C C . ALA A 1 255 ? 8.225 -24.726 -12.155 1.00 66.88 255 ALA A C 1
ATOM 2030 O O . ALA A 1 255 ? 8.895 -23.722 -11.889 1.00 66.88 255 ALA A O 1
ATOM 2031 N N . GLU A 1 256 ? 8.771 -25.937 -12.300 1.00 62.78 256 GLU A N 1
ATOM 2032 C CA . GLU A 1 256 ? 10.223 -26.090 -12.415 1.00 62.78 256 GLU A CA 1
ATOM 2033 C C . GLU A 1 256 ? 10.718 -25.111 -13.480 1.00 62.78 256 GLU A C 1
ATOM 2035 O O . GLU A 1 256 ? 10.283 -25.143 -14.631 1.00 62.78 256 GLU A O 1
ATOM 2040 N N . ILE A 1 257 ? 11.550 -24.165 -13.051 1.00 64.00 257 ILE A N 1
ATOM 2041 C CA . ILE A 1 257 ? 12.200 -23.243 -13.968 1.00 64.00 257 ILE A CA 1
ATOM 2042 C C . ILE A 1 257 ? 13.244 -24.090 -14.680 1.00 64.00 257 ILE A C 1
ATOM 2044 O O . ILE A 1 257 ? 14.026 -24.762 -14.006 1.00 64.00 257 ILE A O 1
ATOM 2048 N N . GLU A 1 258 ? 13.256 -24.072 -16.012 1.00 63.91 258 GLU A N 1
ATOM 2049 C CA . GLU A 1 258 ? 14.355 -24.661 -16.773 1.00 63.91 258 GLU A CA 1
ATOM 2050 C C . GLU A 1 258 ? 15.663 -24.038 -16.275 1.00 63.91 258 GLU A C 1
ATOM 2052 O O . GLU A 1 258 ? 15.961 -22.867 -16.518 1.00 63.91 258 GLU A O 1
ATOM 2057 N N . THR A 1 259 ? 16.424 -24.802 -15.496 1.00 63.31 259 THR A N 1
ATOM 2058 C CA . THR A 1 259 ? 17.742 -24.374 -15.051 1.00 63.31 259 THR A CA 1
ATOM 2059 C C . THR A 1 259 ? 18.670 -24.514 -16.239 1.00 63.31 259 THR A C 1
ATOM 2061 O O . THR A 1 259 ? 18.897 -25.625 -16.727 1.00 63.31 259 THR A O 1
ATOM 2064 N N . PHE A 1 260 ? 19.207 -23.395 -16.716 1.00 63.28 260 PHE A N 1
ATOM 2065 C CA . PHE A 1 260 ? 20.296 -23.436 -17.680 1.00 63.28 260 PHE A CA 1
ATOM 2066 C C . PHE A 1 260 ? 21.458 -24.228 -17.073 1.00 63.28 260 PHE A C 1
ATOM 2068 O O . PHE A 1 260 ? 21.778 -24.074 -15.898 1.00 63.28 260 PHE A O 1
ATOM 2075 N N . SER A 1 261 ? 22.072 -25.108 -17.863 1.00 67.75 261 SER A N 1
ATOM 2076 C CA . SER A 1 261 ? 23.256 -25.833 -17.411 1.00 67.75 261 SER A CA 1
ATOM 2077 C C . SER A 1 261 ? 24.415 -24.853 -17.245 1.00 67.75 261 SER A C 1
ATOM 2079 O O . SER A 1 261 ? 24.940 -24.341 -18.242 1.00 67.75 261 SER A O 1
ATOM 2081 N N . ASP A 1 262 ? 24.851 -24.645 -16.000 1.00 64.69 262 ASP A N 1
ATOM 2082 C CA . ASP A 1 262 ? 26.018 -23.820 -15.652 1.00 64.69 262 ASP A CA 1
ATOM 2083 C C . ASP A 1 262 ? 27.286 -24.254 -16.410 1.00 64.69 262 ASP A C 1
ATOM 2085 O O . ASP A 1 262 ? 28.185 -23.451 -16.639 1.00 64.69 262 ASP A O 1
ATOM 2089 N N . ALA A 1 263 ? 27.346 -25.509 -16.876 1.00 65.88 263 ALA A N 1
ATOM 2090 C CA . ALA A 1 263 ? 28.468 -26.036 -17.651 1.00 65.88 263 ALA A CA 1
ATOM 2091 C C . ALA A 1 263 ? 28.616 -25.400 -19.049 1.00 65.88 263 ALA A C 1
ATOM 2093 O O . ALA A 1 263 ? 29.660 -25.551 -19.681 1.00 65.88 263 ALA A O 1
ATOM 2094 N N . THR A 1 264 ? 27.583 -24.709 -19.545 1.00 66.38 264 THR A N 1
ATOM 2095 C CA . THR A 1 264 ? 27.566 -24.094 -20.888 1.00 66.38 264 THR A CA 1
ATOM 2096 C C . THR A 1 264 ? 27.454 -22.571 -20.870 1.00 66.38 264 THR A C 1
ATOM 2098 O O . THR A 1 264 ? 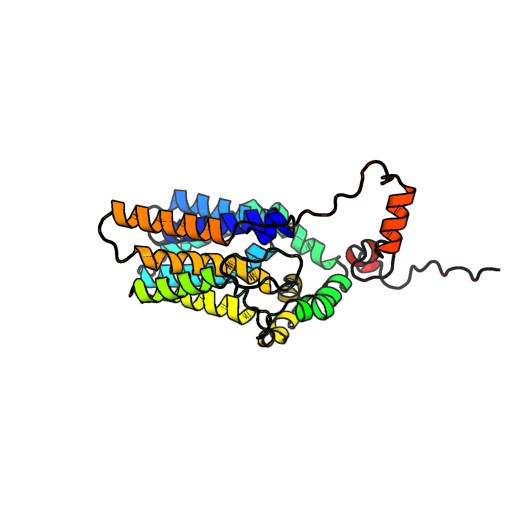27.693 -21.931 -21.895 1.00 66.38 264 THR A O 1
ATOM 2101 N N . VAL A 1 265 ? 27.135 -21.972 -19.719 1.00 70.00 265 VAL A N 1
ATOM 2102 C CA . VAL A 1 265 ? 26.988 -20.520 -19.591 1.00 70.00 265 VAL A CA 1
ATOM 2103 C C . VAL A 1 265 ? 28.347 -19.909 -19.263 1.00 70.00 265 VAL A C 1
ATOM 2105 O O . VAL A 1 265 ? 28.824 -19.951 -18.132 1.00 70.00 265 VAL A O 1
ATOM 2108 N N . ARG A 1 266 ? 28.990 -19.314 -20.271 1.00 77.19 266 ARG A N 1
ATOM 2109 C CA . ARG A 1 266 ? 30.163 -18.461 -20.048 1.00 77.19 266 ARG A CA 1
ATOM 2110 C C . ARG A 1 266 ? 29.698 -17.145 -19.435 1.00 77.19 266 ARG A C 1
ATOM 2112 O O . ARG A 1 266 ? 29.062 -16.356 -20.119 1.00 77.19 266 ARG A O 1
ATOM 2119 N N . VAL A 1 267 ? 30.030 -16.898 -18.171 1.00 82.25 267 VAL A N 1
ATOM 2120 C CA . VAL A 1 267 ? 29.866 -15.579 -17.539 1.00 82.25 267 VAL A CA 1
ATOM 2121 C C . VAL A 1 267 ? 31.207 -14.853 -17.603 1.00 82.25 267 VAL A C 1
ATOM 2123 O O . VAL A 1 267 ? 31.949 -14.775 -16.628 1.00 82.25 267 VAL A O 1
ATOM 2126 N N . ASP A 1 268 ? 31.560 -14.387 -18.796 1.00 87.62 268 ASP A N 1
ATOM 2127 C CA . ASP A 1 268 ? 32.760 -13.594 -19.051 1.00 87.62 268 ASP A CA 1
ATOM 2128 C C . ASP A 1 268 ? 32.417 -12.262 -19.728 1.00 87.62 268 ASP A C 1
ATOM 2130 O O . ASP A 1 268 ? 31.272 -12.002 -20.101 1.00 87.62 268 ASP A O 1
ATOM 2134 N N . ALA A 1 269 ? 33.414 -11.382 -19.849 1.00 88.38 269 ALA A N 1
ATOM 2135 C CA . ALA A 1 269 ? 33.207 -10.039 -20.385 1.00 88.38 269 ALA A CA 1
ATOM 2136 C C . ALA A 1 269 ? 32.579 -10.025 -21.799 1.00 88.38 269 ALA A C 1
ATOM 2138 O O . ALA A 1 269 ? 31.665 -9.230 -22.011 1.00 88.38 269 ALA A O 1
ATOM 2139 N N . PRO A 1 270 ? 32.978 -10.895 -22.755 1.00 87.19 270 PRO A N 1
ATOM 2140 C CA . PRO A 1 270 ? 32.328 -10.958 -24.065 1.00 87.19 270 PRO A CA 1
ATOM 2141 C C . PRO A 1 270 ? 30.844 -11.333 -24.005 1.00 87.19 270 PRO A C 1
ATOM 2143 O O . PRO A 1 270 ? 30.034 -10.702 -24.684 1.00 87.19 270 PRO A O 1
ATOM 2146 N N . MET A 1 271 ? 30.472 -12.330 -23.194 1.00 88.12 271 MET A N 1
ATOM 2147 C CA . MET A 1 271 ? 29.070 -12.728 -23.049 1.00 88.12 271 MET A CA 1
ATOM 2148 C C . MET A 1 271 ? 28.232 -11.610 -22.418 1.00 88.12 271 MET A C 1
ATOM 2150 O O . MET A 1 271 ? 27.149 -11.305 -22.921 1.00 88.12 271 MET A O 1
ATOM 2154 N N . LEU A 1 272 ? 28.750 -10.957 -21.370 1.00 85.62 272 LEU A N 1
ATOM 2155 C CA . LEU A 1 272 ? 28.086 -9.817 -20.732 1.00 85.62 272 LEU A CA 1
ATOM 2156 C C . LEU A 1 272 ? 27.886 -8.661 -21.717 1.00 85.62 272 LEU A C 1
ATOM 2158 O O . LEU A 1 272 ? 26.765 -8.176 -21.847 1.00 85.62 272 LEU A O 1
ATOM 2162 N N . ALA A 1 273 ? 28.917 -8.295 -22.483 1.00 83.81 273 ALA A N 1
ATOM 2163 C CA . ALA A 1 273 ? 28.814 -7.253 -23.505 1.00 83.81 273 ALA A CA 1
ATOM 2164 C C . ALA A 1 273 ? 27.766 -7.604 -24.578 1.00 83.81 273 ALA A C 1
ATOM 2166 O O . ALA A 1 273 ? 26.981 -6.753 -24.998 1.00 83.81 273 ALA A O 1
ATOM 2167 N N . GLN A 1 274 ? 27.699 -8.870 -25.001 1.00 84.44 274 GLN A N 1
ATOM 2168 C CA . GLN A 1 274 ? 26.688 -9.318 -25.958 1.00 84.44 274 GLN A CA 1
ATOM 2169 C C . GLN A 1 274 ? 25.270 -9.256 -25.372 1.00 84.44 274 GLN A C 1
ATOM 2171 O O . GLN A 1 274 ? 24.340 -8.862 -26.077 1.00 84.44 274 GLN A O 1
ATOM 2176 N N . ALA A 1 275 ? 25.092 -9.602 -24.094 1.00 83.50 275 ALA A N 1
ATOM 2177 C CA . ALA A 1 275 ? 23.810 -9.459 -23.409 1.00 83.50 275 ALA A CA 1
ATOM 2178 C C . ALA A 1 275 ? 23.398 -7.991 -23.254 1.00 83.50 275 ALA A C 1
ATOM 2180 O O . ALA A 1 275 ? 22.237 -7.673 -23.499 1.00 83.50 275 ALA A O 1
ATOM 2181 N N . GLU A 1 276 ? 24.327 -7.101 -22.902 1.00 83.44 276 GLU A N 1
ATOM 2182 C CA . GLU A 1 276 ? 24.080 -5.658 -22.809 1.00 83.44 276 GLU A CA 1
ATOM 2183 C C . GLU A 1 276 ? 23.614 -5.084 -24.151 1.00 83.44 276 GLU A C 1
ATOM 2185 O O . GLU A 1 276 ? 22.608 -4.375 -24.202 1.00 83.44 276 GLU A O 1
ATOM 2190 N N . VAL A 1 277 ? 24.272 -5.453 -25.255 1.00 82.00 277 VAL A N 1
ATOM 2191 C CA . VAL A 1 277 ? 23.855 -5.049 -26.607 1.00 82.00 277 VAL A CA 1
ATOM 2192 C C . VAL A 1 277 ? 22.488 -5.639 -26.965 1.00 82.00 277 VAL A C 1
ATOM 2194 O O . VAL A 1 277 ? 21.598 -4.906 -27.389 1.00 82.00 277 VAL A O 1
ATOM 2197 N N . ALA A 1 278 ? 22.281 -6.943 -26.757 1.00 81.88 278 ALA A N 1
ATOM 2198 C CA . ALA A 1 278 ? 21.028 -7.620 -27.102 1.00 81.88 278 ALA A CA 1
ATOM 2199 C C . ALA A 1 278 ? 19.824 -7.122 -26.285 1.00 81.88 278 ALA A C 1
ATOM 2201 O O . ALA A 1 278 ? 18.691 -7.158 -26.762 1.00 81.88 278 ALA A O 1
ATOM 2202 N N . LYS A 1 279 ? 20.059 -6.668 -25.051 1.00 79.69 279 LYS A N 1
ATOM 2203 C CA . LYS A 1 279 ? 19.042 -6.084 -24.166 1.00 79.69 279 LYS A CA 1
ATOM 2204 C C . LYS A 1 279 ? 18.897 -4.573 -24.330 1.00 79.69 279 LYS A C 1
ATOM 2206 O O . LYS A 1 279 ? 18.139 -3.973 -23.578 1.00 79.69 279 LYS A O 1
ATOM 2211 N N . GLY A 1 280 ? 19.608 -3.963 -25.277 1.00 76.94 280 GLY A N 1
ATOM 2212 C CA . GLY A 1 280 ? 19.512 -2.531 -25.534 1.00 76.94 280 GLY A CA 1
ATOM 2213 C C . GLY A 1 280 ? 20.142 -1.651 -24.450 1.00 76.94 280 GLY A C 1
ATOM 2214 O O . GLY A 1 280 ? 19.947 -0.440 -24.482 1.00 76.94 280 GLY A O 1
ATOM 2215 N N . VAL A 1 281 ? 20.928 -2.212 -23.522 1.00 78.50 281 VAL A N 1
ATOM 2216 C CA . VAL A 1 281 ? 21.515 -1.499 -22.367 1.00 78.50 281 VAL A CA 1
ATOM 2217 C C . VAL A 1 281 ? 22.411 -0.340 -22.806 1.00 78.50 281 VAL A C 1
ATOM 2219 O O . VAL A 1 281 ? 22.448 0.690 -22.141 1.00 78.50 281 VAL A O 1
ATOM 2222 N N . LEU A 1 282 ? 23.091 -0.491 -23.946 1.00 72.31 282 LEU A N 1
ATOM 2223 C CA . LEU A 1 282 ? 23.990 0.513 -24.526 1.00 72.31 282 LEU A CA 1
ATOM 2224 C C . LEU A 1 282 ? 23.364 1.287 -25.700 1.00 72.31 282 LEU A C 1
ATOM 2226 O O . LEU A 1 282 ? 24.069 1.976 -26.434 1.00 72.31 282 LEU A O 1
ATOM 2230 N N . THR A 1 283 ? 22.058 1.136 -25.923 1.00 69.75 283 THR A N 1
ATOM 2231 C CA . THR A 1 283 ? 21.349 1.762 -27.049 1.00 69.75 283 THR A CA 1
ATOM 2232 C C . THR A 1 283 ? 20.608 3.027 -26.618 1.00 69.75 283 THR A C 1
ATOM 2234 O O . THR A 1 283 ? 20.573 3.372 -25.439 1.00 69.75 283 THR A O 1
ATOM 2237 N N . SER A 1 284 ? 19.980 3.705 -27.578 1.00 67.69 284 SER A N 1
ATOM 2238 C CA . SER A 1 284 ? 19.080 4.836 -27.338 1.00 67.69 284 SER A CA 1
ATOM 2239 C C . SER A 1 284 ? 17.676 4.423 -26.872 1.00 67.69 284 SER A C 1
ATOM 2241 O O . SER A 1 284 ? 16.752 5.236 -26.922 1.00 67.69 284 SER A O 1
ATOM 2243 N N . ASP A 1 285 ? 17.481 3.168 -26.447 1.00 69.38 285 ASP A N 1
ATOM 2244 C CA . ASP A 1 285 ? 16.256 2.772 -25.752 1.00 69.38 285 ASP A CA 1
ATOM 2245 C C . ASP A 1 285 ? 16.107 3.613 -24.478 1.00 69.38 285 ASP A C 1
ATOM 2247 O O . ASP A 1 285 ? 17.045 3.758 -23.700 1.00 69.38 285 ASP A O 1
ATOM 2251 N N . ALA A 1 286 ? 14.921 4.165 -24.247 1.00 64.38 286 ALA A N 1
ATOM 2252 C CA . ALA A 1 286 ? 14.646 5.040 -23.115 1.00 64.38 286 ALA A CA 1
ATOM 2253 C C . ALA A 1 286 ? 14.797 4.338 -21.750 1.00 64.38 286 ALA A C 1
ATOM 2255 O O . ALA A 1 286 ? 14.911 5.018 -20.731 1.00 64.38 286 ALA A O 1
ATOM 2256 N N . ALA A 1 287 ? 14.777 2.999 -21.721 1.00 64.06 287 ALA A N 1
ATOM 2257 C CA . ALA A 1 287 ? 15.061 2.184 -20.536 1.00 64.06 287 ALA A CA 1
ATOM 2258 C C . ALA A 1 287 ? 16.522 1.687 -20.461 1.00 64.06 287 ALA A C 1
ATOM 2260 O O . ALA A 1 287 ? 16.847 0.860 -19.607 1.00 64.06 287 ALA A O 1
ATOM 2261 N N . SER A 1 288 ? 17.400 2.135 -21.363 1.00 73.50 288 SER A N 1
ATOM 2262 C CA . SER A 1 288 ? 18.820 1.789 -21.333 1.00 73.50 288 SER A CA 1
ATOM 2263 C C . SER A 1 288 ? 19.529 2.500 -20.179 1.00 73.50 288 SER A C 1
ATOM 2265 O O . SER A 1 288 ? 19.136 3.595 -19.772 1.00 73.50 288 SER A O 1
ATOM 2267 N N . SER A 1 289 ? 20.622 1.921 -19.671 1.00 71.06 289 SER A N 1
ATOM 2268 C CA . SER A 1 289 ? 21.424 2.584 -18.631 1.00 71.06 289 SER A CA 1
ATOM 2269 C C . SER A 1 289 ? 22.054 3.884 -19.140 1.00 71.06 289 SER A C 1
ATOM 2271 O O . SER A 1 289 ? 22.353 4.783 -18.354 1.00 71.06 289 SER A O 1
ATOM 2273 N N . VAL A 1 290 ? 22.219 3.995 -20.460 1.00 73.31 290 VAL A N 1
ATOM 2274 C CA . VAL A 1 290 ? 22.749 5.175 -21.135 1.00 73.31 290 VAL A CA 1
ATOM 2275 C C . VAL A 1 290 ? 21.728 6.310 -21.181 1.00 73.31 290 VAL A C 1
ATOM 2277 O O . VAL A 1 290 ? 22.136 7.455 -21.016 1.00 73.31 290 VAL A O 1
ATOM 2280 N N . GLU A 1 291 ? 20.441 6.032 -21.404 1.00 74.44 291 GLU A N 1
ATOM 2281 C CA . GLU A 1 291 ? 19.385 7.055 -21.499 1.00 74.44 291 GLU A CA 1
ATOM 2282 C C . GLU A 1 291 ? 18.740 7.376 -20.143 1.00 74.44 291 GLU A C 1
ATOM 2284 O O . GLU A 1 291 ? 18.472 8.545 -19.854 1.00 74.44 291 GLU A O 1
ATOM 2289 N N . GLU A 1 292 ? 18.522 6.371 -19.286 1.00 70.56 292 GLU A N 1
ATOM 2290 C CA . GLU A 1 292 ? 17.874 6.540 -17.976 1.00 70.56 292 GLU A CA 1
ATOM 2291 C C . GLU A 1 292 ? 18.718 7.412 -17.036 1.00 70.56 292 GLU A C 1
ATOM 2293 O O . GLU A 1 292 ? 18.201 8.328 -16.391 1.00 70.56 292 GLU A O 1
ATOM 2298 N N . PHE A 1 293 ? 20.032 7.169 -17.003 1.00 74.00 293 PHE A N 1
ATOM 2299 C CA . PHE A 1 293 ? 20.977 7.920 -16.175 1.00 74.00 293 PHE A CA 1
ATOM 2300 C C . PHE A 1 293 ? 21.677 9.050 -16.931 1.00 74.00 293 PHE A C 1
ATOM 2302 O O . PHE A 1 293 ? 22.588 9.674 -16.378 1.00 74.00 293 PHE A O 1
ATOM 2309 N N . ARG A 1 294 ? 21.265 9.351 -18.172 1.00 75.06 294 ARG A N 1
ATOM 2310 C CA . ARG A 1 294 ? 21.806 10.502 -18.896 1.00 75.06 294 ARG A CA 1
ATOM 2311 C C . ARG A 1 294 ? 21.442 11.777 -18.138 1.00 75.06 294 ARG A C 1
ATOM 2313 O O . ARG A 1 294 ? 20.252 12.054 -17.959 1.00 75.06 294 ARG A O 1
ATOM 2320 N N . PRO A 1 295 ? 22.424 12.597 -17.730 1.00 75.62 295 PRO A N 1
ATOM 2321 C CA . PRO A 1 295 ? 22.106 13.895 -17.170 1.00 75.62 295 PRO A CA 1
ATOM 2322 C C . PRO A 1 295 ? 21.373 14.746 -18.205 1.00 75.62 295 PRO A C 1
ATOM 2324 O O . PRO A 1 295 ? 21.742 14.733 -19.380 1.00 75.62 295 PRO A O 1
ATOM 2327 N N . ARG A 1 296 ? 20.378 15.533 -17.784 1.00 75.50 296 ARG A N 1
ATOM 2328 C CA . ARG A 1 296 ? 19.603 16.383 -18.714 1.00 75.50 296 ARG A CA 1
ATOM 2329 C C . ARG A 1 296 ? 20.473 17.270 -19.613 1.00 75.50 296 ARG A C 1
ATOM 2331 O O . ARG A 1 296 ? 20.132 17.479 -20.768 1.00 75.50 296 ARG A O 1
ATOM 2338 N N . TRP A 1 297 ? 21.606 17.758 -19.105 1.00 76.81 297 TRP A N 1
ATOM 2339 C CA . TRP A 1 297 ? 22.543 18.608 -19.855 1.00 76.81 297 TRP A CA 1
ATOM 2340 C C . TRP A 1 297 ? 23.396 17.862 -20.893 1.00 76.81 297 TRP A C 1
ATOM 2342 O O . TRP A 1 297 ? 24.153 18.500 -21.616 1.00 76.81 297 TRP A O 1
ATOM 2352 N N . ALA A 1 298 ? 23.320 16.531 -20.951 1.00 72.38 298 ALA A N 1
ATOM 2353 C CA . ALA A 1 298 ? 24.024 15.706 -21.931 1.00 72.38 298 ALA A CA 1
ATOM 2354 C C . ALA A 1 298 ? 23.122 15.255 -23.099 1.00 72.38 298 ALA A C 1
ATOM 2356 O O . ALA A 1 298 ? 23.591 14.557 -23.995 1.00 72.38 298 ALA A O 1
ATOM 2357 N N . ALA A 1 299 ? 21.833 15.614 -23.098 1.00 61.69 299 ALA A N 1
ATOM 2358 C CA . ALA A 1 299 ? 20.895 15.246 -24.154 1.00 61.69 299 ALA A CA 1
ATOM 2359 C C . ALA A 1 299 ? 20.935 16.265 -25.309 1.00 61.69 299 ALA A C 1
ATOM 2361 O O . ALA A 1 299 ? 20.515 17.403 -25.123 1.00 61.69 299 ALA A O 1
ATOM 2362 N N . GLY A 1 300 ? 21.400 15.845 -26.494 1.00 56.16 300 GLY A N 1
ATOM 2363 C CA . GLY A 1 300 ? 21.114 16.543 -27.758 1.00 56.16 300 GLY A CA 1
ATOM 2364 C C . GLY A 1 300 ? 22.233 16.575 -28.802 1.00 56.16 300 GLY A C 1
ATOM 2365 O O . GLY A 1 300 ? 21.952 16.359 -29.977 1.00 56.16 300 GLY A O 1
ATOM 2366 N N . ASP A 1 301 ? 23.489 16.805 -28.400 1.00 50.16 301 ASP A N 1
ATOM 2367 C CA . ASP A 1 301 ? 24.463 17.380 -29.354 1.00 50.16 301 ASP A CA 1
ATOM 2368 C C . ASP A 1 301 ? 25.827 16.668 -29.367 1.00 50.16 301 ASP A C 1
ATOM 2370 O O . ASP A 1 301 ? 26.670 16.933 -30.219 1.00 50.16 301 ASP A O 1
ATOM 2374 N N . LEU A 1 302 ? 26.068 15.757 -28.422 1.00 48.75 302 LEU A N 1
ATOM 2375 C CA . LEU A 1 302 ? 27.330 15.020 -28.294 1.00 48.75 302 LEU A CA 1
ATOM 2376 C C . LEU A 1 302 ? 27.232 13.633 -28.937 1.00 48.75 302 LEU A C 1
ATOM 2378 O O . LEU A 1 302 ? 27.735 12.646 -28.403 1.00 48.75 302 LEU A O 1
ATOM 2382 N N . ALA A 1 303 ? 26.584 13.537 -30.096 1.00 45.81 303 ALA A N 1
ATOM 2383 C CA . ALA A 1 303 ? 26.955 12.473 -31.007 1.00 45.81 303 ALA A CA 1
ATOM 2384 C C . ALA A 1 303 ? 28.347 12.848 -31.525 1.00 45.81 303 ALA A C 1
ATOM 2386 O O . ALA A 1 303 ? 28.504 13.850 -32.218 1.00 45.81 303 ALA A O 1
ATOM 2387 N N . LEU A 1 304 ? 29.372 12.053 -31.203 1.00 46.84 304 LEU A N 1
ATOM 2388 C CA . LEU A 1 304 ? 30.453 11.895 -32.169 1.00 46.84 304 LEU A CA 1
ATOM 2389 C C . LEU A 1 304 ? 29.734 11.438 -33.436 1.00 46.84 304 LEU A C 1
ATOM 2391 O O . LEU A 1 304 ? 29.284 10.291 -33.480 1.00 46.84 304 LEU A O 1
ATOM 2395 N N . GLU A 1 305 ? 29.509 12.351 -34.388 1.00 40.16 305 GLU A N 1
ATOM 2396 C CA . GLU A 1 305 ? 29.072 11.984 -35.729 1.00 40.16 305 GLU A CA 1
ATOM 2397 C C . GLU A 1 305 ? 29.921 10.776 -36.099 1.00 40.16 305 GLU A C 1
ATOM 2399 O O . GLU A 1 305 ? 31.155 10.854 -36.077 1.00 40.16 305 GLU A O 1
ATOM 2404 N N . GLN A 1 306 ? 29.279 9.626 -36.318 1.00 43.38 306 GLN A N 1
ATOM 2405 C CA . GLN A 1 306 ? 29.985 8.511 -36.913 1.00 43.38 306 GLN A CA 1
ATOM 2406 C C . GLN A 1 306 ? 30.526 9.072 -38.217 1.00 43.38 306 GLN A C 1
ATOM 2408 O O . GLN A 1 306 ? 29.747 9.371 -39.124 1.00 43.38 306 GLN A O 1
ATOM 2413 N N . GLN A 1 307 ? 31.841 9.308 -38.265 1.00 37.44 307 GLN A N 1
ATOM 2414 C CA . GLN A 1 307 ? 32.493 9.709 -39.496 1.00 37.44 307 GLN A CA 1
ATOM 2415 C C . GLN A 1 307 ? 32.015 8.718 -40.556 1.00 37.44 307 GLN A C 1
ATOM 2417 O O . GLN A 1 307 ? 32.062 7.509 -40.290 1.00 37.44 307 GLN A O 1
ATOM 2422 N N . PRO A 1 308 ? 31.491 9.193 -41.700 1.00 37.78 308 PRO A N 1
ATOM 2423 C CA . PRO A 1 308 ? 31.094 8.291 -42.763 1.00 37.78 308 PRO A CA 1
ATOM 2424 C C . PRO A 1 308 ? 32.289 7.387 -43.040 1.00 37.78 308 PRO A C 1
ATOM 2426 O O . PRO A 1 308 ? 33.401 7.880 -43.237 1.00 37.78 308 PRO A O 1
ATOM 2429 N N . GLN A 1 309 ? 32.066 6.075 -42.942 1.00 44.16 309 GLN A N 1
ATOM 2430 C CA . GLN A 1 309 ? 33.083 5.085 -43.262 1.00 44.16 309 GLN A CA 1
ATOM 2431 C C . GLN A 1 309 ? 33.596 5.409 -44.670 1.00 44.16 309 GLN A C 1
ATOM 2433 O O . GLN A 1 309 ? 32.829 5.328 -45.630 1.00 44.16 309 GLN A O 1
ATOM 2438 N N . MET A 1 310 ? 34.849 5.869 -44.758 1.00 38.22 310 MET A N 1
ATOM 2439 C CA . MET A 1 310 ? 35.590 5.967 -46.016 1.00 38.22 310 MET A CA 1
ATOM 2440 C C . MET A 1 310 ? 36.069 4.584 -46.434 1.00 38.22 310 MET A C 1
ATOM 2442 O O . MET A 1 310 ? 36.516 3.830 -45.538 1.00 38.22 310 MET A O 1
#

Secondary structure (DSSP, 8-state):
-HHHHHTS--HHHHHHHHHHHHHHHHHHHHHH-S--HHHHHHHHHHHHHHHHH-HHHHHHHHHHHHHHHHHHHHHTTT-HHHHHHHHHHHHHHHHHTHHHHHHHHHHGGGS-SHHHHHIIIIIHHHTSB-TTTSEE--SS----S-SSPPEEHHHHHHHHHHHHHTT--SHHHHHHHHHHHHHHHTTBGGGHHHHHSSHHHHTT--GGGGHHHHHHHHHHHHGGGTTT--SHHHHHHHHHHHHHHHHHHT---PPPP----TTT---SHHHHHHHHHHTTTTSS-TTSHHHHT--GGGSSS---------

Foldseek 3Di:
DCLCVPVVVLPLLVVLLVLLVQLLVLLLQLLAPPDSVVSLVSNLVSLLSSCVRDVLSSLLCVVLVVVSSVQSCVVRPVDPVSVVSSVSSVVSNCVSNVVPVVVVVVCVLFWFCLLLVCLLPPLLLLAADDPVAAEDADLARARDNDHDDHDYPVLVVLLVCLLVLLVDDGSNLVSLVVLLCVLSVCSHPVVSCVLNVDSSSSVSSHSCSSCSVNVVSSVVSSLSNLNVPPDVVVSVVVVVVSVVSCCRRHPHDDDPDPDDPPVPDDPDPVVVVVVCVVVCLVHPNSPHVCNRRRTPVNPDDPDPPPPPDD

pLDDT: mean 90.1, std 12.5, range [37.44, 98.56]